Protein AF-T2SBE0-F1 (afdb_monomer)

Secondary structure (DSSP, 8-state):
---TTTTT--HHHHHHHHHS---SHHHHHHHHHHHHHHHHHHHHHHHH-TTSTTHHHHHHHHHHHHHHTGGGGTTTBSSHHHHHHHHHHHHHTTTPBSSTTS--SS--BHHHHHHHHHHHHHHHHHHTT--HHHHHHHHHHHHHTTHHHHHTT---HHHHTSSTTHHHHHHHHHHHHHHHHTGGGB-HHHHHHHHHHHTTTTS-EEE-TTS-EEE-SSHHHHHHHH-SGGG--B-HHHHHHHHHHHHHHHHHHHHHTT---HHHHHHHHHHHHHHTT-EETTEETHHHHHT--

Structure (mmCIF, N/CA/C/O backbone):
data_AF-T2SBE0-F1
#
_entry.id   AF-T2SBE0-F1
#
loop_
_atom_site.group_PDB
_atom_site.id
_atom_site.type_symbol
_atom_site.label_atom_id
_atom_site.label_alt_id
_atom_site.label_comp_id
_atom_site.label_asym_id
_atom_site.label_entity_id
_atom_site.label_seq_id
_atom_site.pdbx_PDB_ins_code
_atom_site.Cartn_x
_atom_site.Cartn_y
_atom_site.Cartn_z
_atom_site.occupancy
_atom_site.B_iso_or_equiv
_atom_site.auth_seq_id
_atom_site.auth_comp_id
_atom_site.auth_asym_id
_atom_site.auth_atom_id
_atom_site.pdbx_PDB_model_num
ATOM 1 N N . MET A 1 1 ? -27.959 -16.947 -8.536 1.00 43.69 1 MET A N 1
ATOM 2 C CA . MET A 1 1 ? -27.177 -15.949 -7.788 1.00 43.69 1 MET A CA 1
ATOM 3 C C . MET A 1 1 ? -27.987 -14.677 -7.818 1.00 43.69 1 MET A C 1
ATOM 5 O O . MET A 1 1 ? -28.183 -14.146 -8.901 1.00 43.69 1 MET A O 1
ATOM 9 N N . GLN A 1 2 ? -28.555 -14.257 -6.685 1.00 46.16 2 GLN A N 1
ATOM 10 C CA . GLN A 1 2 ? -28.864 -12.833 -6.544 1.00 46.16 2 GLN A CA 1
ATOM 11 C C . GLN A 1 2 ? -27.547 -12.079 -6.738 1.00 46.16 2 GLN A C 1
ATOM 13 O O . GLN A 1 2 ? -26.490 -12.625 -6.424 1.00 46.16 2 GLN A O 1
ATOM 18 N N . ASP A 1 3 ? -27.615 -10.898 -7.335 1.00 58.53 3 ASP A N 1
ATOM 19 C CA . ASP A 1 3 ? -26.453 -10.086 -7.676 1.00 58.53 3 ASP A CA 1
ATOM 20 C C . ASP A 1 3 ? -25.810 -9.533 -6.391 1.00 58.53 3 ASP A C 1
ATOM 22 O O . ASP A 1 3 ? -25.991 -8.376 -6.025 1.00 58.53 3 ASP A O 1
ATOM 26 N N . GLU A 1 4 ? -25.119 -10.403 -5.644 1.00 58.62 4 GLU A N 1
ATOM 27 C CA . GLU A 1 4 ? -24.425 -10.083 -4.387 1.00 58.62 4 GLU A CA 1
ATOM 28 C C . GLU A 1 4 ? -23.369 -8.983 -4.595 1.00 58.62 4 GLU A C 1
ATOM 30 O O . GLU A 1 4 ? -22.975 -8.320 -3.639 1.00 58.62 4 GLU A O 1
ATOM 35 N N . ILE A 1 5 ? -22.945 -8.760 -5.847 1.00 62.41 5 ILE A N 1
ATOM 36 C CA . ILE A 1 5 ? -21.920 -7.787 -6.232 1.00 62.41 5 ILE A CA 1
ATOM 37 C C . ILE A 1 5 ? -22.533 -6.481 -6.771 1.00 62.41 5 ILE A C 1
ATOM 39 O O . ILE A 1 5 ? -21.866 -5.448 -6.742 1.00 62.41 5 ILE A O 1
ATOM 43 N N . GLY A 1 6 ? -23.814 -6.470 -7.158 1.00 65.12 6 GLY A N 1
ATOM 44 C CA . GLY A 1 6 ? -24.496 -5.292 -7.712 1.00 65.12 6 GLY A CA 1
ATOM 45 C C . GLY A 1 6 ? -24.527 -4.064 -6.787 1.00 65.12 6 GLY A C 1
ATOM 46 O O . GLY A 1 6 ? -24.762 -2.949 -7.246 1.00 65.12 6 GLY A O 1
ATOM 47 N N . ALA A 1 7 ? -24.250 -4.239 -5.489 1.00 66.06 7 ALA A N 1
ATOM 48 C CA . ALA A 1 7 ? -24.063 -3.143 -4.534 1.00 66.06 7 ALA A CA 1
ATOM 49 C C . ALA A 1 7 ? -22.700 -2.424 -4.658 1.00 66.06 7 ALA A C 1
ATOM 51 O O . ALA A 1 7 ? -22.566 -1.297 -4.179 1.00 66.06 7 ALA A O 1
ATOM 52 N N . TYR A 1 8 ? -21.699 -3.063 -5.273 1.00 68.50 8 TYR A N 1
ATOM 53 C CA . TYR A 1 8 ? -20.341 -2.536 -5.444 1.00 68.50 8 TYR A CA 1
ATOM 54 C C . TYR A 1 8 ? -20.118 -1.972 -6.854 1.00 68.50 8 TYR A C 1
ATOM 56 O O . TYR A 1 8 ? -19.542 -0.894 -6.984 1.00 68.50 8 TYR A O 1
ATOM 64 N N . PHE A 1 9 ? -20.557 -2.691 -7.894 1.00 72.31 9 PHE A N 1
ATOM 65 C CA . PHE A 1 9 ? -20.522 -2.250 -9.295 1.00 72.31 9 PHE A CA 1
ATOM 66 C C . PHE A 1 9 ? -21.504 -3.063 -10.149 1.00 72.31 9 PHE A C 1
ATOM 68 O O . PHE A 1 9 ? -21.820 -4.207 -9.819 1.00 72.31 9 PHE A O 1
ATOM 75 N N . SER A 1 10 ? -21.964 -2.497 -11.266 1.00 81.75 10 SER A N 1
ATOM 76 C CA . SER A 1 10 ? -22.799 -3.230 -12.223 1.00 81.75 10 SER A CA 1
ATOM 77 C C . SER A 1 10 ? -21.943 -4.079 -13.164 1.00 81.75 10 SER A C 1
ATOM 79 O O . SER A 1 10 ? -20.949 -3.605 -13.716 1.00 81.75 10 SER A O 1
ATOM 81 N N . LEU A 1 11 ? -22.355 -5.324 -13.427 1.00 82.12 11 LEU A N 1
ATOM 82 C CA . LEU A 1 11 ? -21.719 -6.154 -14.461 1.00 82.12 11 LEU A CA 1
ATOM 83 C C . LEU A 1 11 ? -21.758 -5.482 -15.841 1.00 82.12 11 LEU A C 1
ATOM 85 O O . LEU A 1 11 ? -20.820 -5.644 -16.615 1.00 82.12 11 LEU A O 1
ATOM 89 N N . GLN A 1 12 ? -22.797 -4.689 -16.117 1.00 84.44 12 GLN A N 1
ATOM 90 C CA . GLN A 1 12 ? -22.904 -3.914 -17.350 1.00 84.44 12 GLN A CA 1
ATOM 91 C C . GLN A 1 12 ? -21.863 -2.788 -17.405 1.00 84.44 12 GLN A C 1
ATOM 93 O O . GLN A 1 12 ? -21.259 -2.579 -18.450 1.00 84.44 12 GLN A O 1
ATOM 98 N N . GLU A 1 13 ? -21.607 -2.097 -16.289 1.00 83.12 13 GLU A N 1
ATOM 99 C CA . GLU A 1 13 ? -20.552 -1.074 -16.217 1.00 83.12 13 GLU A CA 1
ATOM 100 C C . GLU A 1 13 ? -19.166 -1.699 -16.415 1.00 83.12 13 GLU A C 1
ATOM 102 O O . GLU A 1 13 ? -18.317 -1.126 -17.096 1.00 83.12 13 GLU A O 1
ATOM 107 N N . LEU A 1 14 ? -18.934 -2.892 -15.854 1.00 84.50 14 LEU A N 1
ATOM 108 C CA . LEU A 1 14 ? -17.688 -3.626 -16.060 1.00 84.50 14 LEU A CA 1
ATOM 109 C C . LEU A 1 14 ? -17.532 -4.070 -17.521 1.00 84.50 14 LEU A C 1
ATOM 111 O O . LEU A 1 14 ? -16.458 -3.904 -18.095 1.00 84.50 14 LEU A O 1
ATOM 115 N N . GLU A 1 15 ? -18.583 -4.621 -18.129 1.00 86.38 15 GLU A N 1
ATOM 116 C CA . GLU A 1 15 ? -18.586 -4.999 -19.546 1.00 86.38 15 GLU A CA 1
ATOM 117 C C . GLU A 1 15 ? -18.328 -3.785 -20.442 1.00 86.38 15 GLU A C 1
ATOM 119 O O . GLU A 1 15 ? -17.494 -3.857 -21.348 1.00 86.38 15 GLU A O 1
ATOM 124 N N . GLU A 1 16 ? -18.990 -2.661 -20.167 1.00 87.69 16 GLU A N 1
ATOM 125 C CA . GLU A 1 16 ? -18.798 -1.413 -20.897 1.00 87.69 16 GLU A CA 1
ATOM 126 C C . GLU A 1 16 ? -17.361 -0.910 -20.754 1.00 87.69 16 GLU A C 1
ATOM 128 O O . GLU A 1 16 ? -16.730 -0.617 -21.766 1.00 87.69 16 GLU A O 1
ATOM 133 N N . TYR A 1 17 ? -16.802 -0.910 -19.542 1.00 85.25 17 TYR A N 1
ATOM 134 C CA . TYR A 1 17 ? -15.413 -0.520 -19.293 1.00 85.25 17 TYR A CA 1
ATOM 135 C C . TYR A 1 17 ? -14.400 -1.413 -20.028 1.00 85.25 17 TYR A C 1
ATOM 137 O O . TYR A 1 17 ? -13.423 -0.917 -20.593 1.00 85.25 17 TYR A O 1
ATOM 145 N N . LEU A 1 18 ? -14.620 -2.733 -20.031 1.00 86.00 18 LEU A N 1
ATOM 146 C CA . LEU A 1 18 ? -13.733 -3.696 -20.692 1.00 86.00 18 LEU A CA 1
ATOM 147 C C . LEU A 1 18 ? -13.855 -3.658 -22.221 1.00 86.00 18 LEU A C 1
ATOM 149 O O . LEU A 1 18 ? -12.870 -3.905 -22.917 1.00 86.00 18 LEU A O 1
ATOM 153 N N . SER A 1 19 ? -15.043 -3.344 -22.740 1.00 91.31 19 SER A N 1
ATOM 154 C CA . SER A 1 19 ? -15.319 -3.287 -24.182 1.00 91.31 19 SER A CA 1
ATOM 155 C C . SER A 1 19 ? -14.966 -1.930 -24.792 1.00 91.31 19 SER A C 1
ATOM 157 O O . SER A 1 19 ? -14.505 -1.857 -25.931 1.00 91.31 19 SER A O 1
ATOM 159 N N . HIS A 1 20 ? -15.154 -0.851 -24.033 1.00 88.12 20 HIS A N 1
ATOM 160 C CA . HIS A 1 20 ? -14.959 0.528 -24.460 1.00 88.12 20 HIS A CA 1
ATOM 161 C C . HIS A 1 20 ? -14.099 1.256 -23.438 1.00 88.12 20 HIS A C 1
ATOM 163 O O . HIS A 1 20 ? -14.582 1.813 -22.454 1.00 88.12 20 HIS A O 1
ATOM 169 N N . LYS A 1 21 ? -12.793 1.287 -23.698 1.00 81.62 21 LYS A N 1
ATOM 170 C CA . LYS A 1 21 ? -11.857 1.977 -22.818 1.00 81.62 21 LYS A CA 1
ATOM 171 C C . LYS A 1 21 ? -12.162 3.487 -22.811 1.00 81.62 21 LYS A C 1
ATOM 173 O O . LYS A 1 21 ? -12.017 4.125 -23.860 1.00 81.62 21 LYS A O 1
ATOM 178 N N . PRO A 1 22 ? -12.563 4.082 -21.673 1.00 85.69 22 PRO A N 1
ATOM 179 C CA . PRO A 1 22 ? -12.944 5.488 -21.635 1.00 85.69 22 PRO A CA 1
ATOM 180 C C . PRO A 1 22 ? -11.718 6.377 -21.859 1.00 85.69 22 PRO A C 1
ATOM 182 O O . PRO A 1 22 ? -10.658 6.136 -21.285 1.00 85.69 22 PRO A O 1
ATOM 185 N N . GLN A 1 23 ? -11.852 7.434 -22.662 1.00 86.81 23 GLN A N 1
ATOM 186 C CA . GLN A 1 23 ? -10.772 8.399 -22.913 1.00 86.81 23 GLN A CA 1
ATOM 187 C C . GLN A 1 23 ? -10.745 9.491 -21.836 1.00 86.81 23 GLN A C 1
ATOM 189 O O . GLN A 1 23 ? -11.016 10.659 -22.100 1.00 86.81 23 GLN A O 1
ATOM 194 N N . ILE A 1 24 ? -10.444 9.086 -20.605 1.00 90.75 24 ILE A N 1
ATOM 195 C CA . ILE A 1 24 ? -10.352 9.960 -19.428 1.00 90.75 24 ILE A CA 1
ATOM 196 C C . ILE A 1 24 ? -8.939 9.936 -18.840 1.00 90.75 24 ILE A C 1
ATOM 198 O O . ILE A 1 24 ? -8.129 9.068 -19.175 1.00 90.75 24 ILE A O 1
ATOM 202 N N . LEU A 1 25 ? -8.641 10.894 -17.963 1.00 91.25 25 LEU A N 1
ATOM 203 C CA . LEU A 1 25 ? -7.324 11.042 -17.345 1.00 91.25 25 LEU A CA 1
ATOM 204 C C . LEU A 1 25 ? -6.904 9.777 -16.584 1.00 91.25 25 LEU A C 1
ATOM 206 O O . LEU A 1 25 ? -5.771 9.326 -16.705 1.00 91.25 25 LEU A O 1
ATOM 210 N N . GLU A 1 26 ? -7.829 9.159 -15.854 1.00 90.81 26 GLU A N 1
ATOM 211 C CA . GLU A 1 26 ? -7.601 7.939 -15.080 1.00 90.81 26 GLU A CA 1
ATOM 212 C C . GLU A 1 26 ? -7.123 6.788 -15.971 1.00 90.81 26 GLU A C 1
ATOM 214 O O . GLU A 1 26 ? -6.201 6.057 -15.612 1.00 90.81 26 GLU A O 1
ATOM 219 N N . THR A 1 27 ? -7.693 6.662 -17.170 1.00 89.62 27 THR A N 1
ATOM 220 C CA . THR A 1 27 ? -7.267 5.674 -1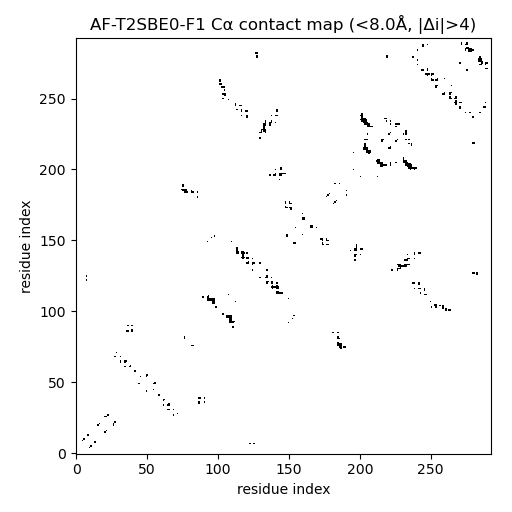8.164 1.00 89.62 27 THR A CA 1
ATOM 221 C C . THR A 1 27 ? -5.835 5.927 -18.623 1.00 89.62 27 THR A C 1
ATOM 223 O O . THR A 1 27 ? -5.051 4.983 -18.707 1.00 89.62 27 THR A O 1
ATOM 226 N N . GLN A 1 28 ? -5.480 7.188 -18.883 1.00 91.31 28 GLN A N 1
ATOM 227 C CA . GLN A 1 28 ? -4.124 7.566 -19.294 1.00 91.31 28 GLN A CA 1
ATOM 228 C C . GLN A 1 28 ? -3.110 7.307 -18.173 1.00 91.31 28 GLN A C 1
ATOM 230 O O . GLN A 1 28 ? -2.028 6.781 -18.427 1.00 91.31 28 GLN A O 1
ATOM 235 N N . ILE A 1 29 ? -3.477 7.595 -16.919 1.00 91.88 29 ILE A N 1
ATOM 236 C CA . ILE A 1 29 ? -2.653 7.293 -15.740 1.00 91.88 29 ILE A CA 1
ATOM 237 C C . ILE A 1 29 ? -2.409 5.782 -15.630 1.00 91.88 29 ILE A C 1
ATOM 239 O O . ILE A 1 29 ? -1.265 5.362 -15.447 1.00 91.88 29 ILE A O 1
ATOM 243 N N . LEU A 1 30 ? -3.449 4.956 -15.784 1.00 91.44 30 LEU A N 1
ATOM 244 C CA . LEU A 1 30 ? -3.328 3.495 -15.720 1.00 91.44 30 LEU A CA 1
ATOM 245 C C . LEU A 1 30 ? -2.477 2.924 -16.861 1.00 91.44 30 LEU A C 1
ATOM 247 O O . LEU A 1 30 ? -1.633 2.057 -16.628 1.00 91.44 30 LEU A O 1
ATOM 251 N N . GLU A 1 31 ? -2.661 3.416 -18.088 1.00 90.81 31 GLU A N 1
ATOM 252 C CA . GLU A 1 31 ? -1.815 3.050 -19.230 1.00 90.81 31 GLU A CA 1
ATOM 253 C C . GLU A 1 31 ? -0.356 3.428 -18.990 1.00 90.81 31 GLU A C 1
ATOM 255 O O . GLU A 1 31 ? 0.546 2.617 -19.206 1.00 90.81 31 GLU A O 1
ATOM 260 N N . SER A 1 32 ? -0.119 4.639 -18.494 1.00 91.69 32 SER A N 1
ATOM 261 C CA . SER A 1 32 ? 1.217 5.117 -18.172 1.00 91.69 32 SER A CA 1
ATOM 262 C C . SER A 1 32 ? 1.880 4.248 -17.103 1.00 91.69 32 SER A C 1
A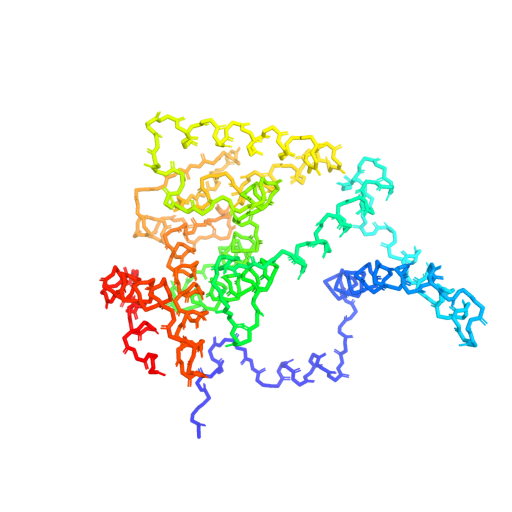TOM 264 O O . SER A 1 32 ? 2.988 3.752 -17.316 1.00 91.69 32 SER A O 1
ATOM 266 N N . ALA A 1 33 ? 1.181 3.960 -16.000 1.00 91.19 33 ALA A N 1
ATOM 267 C CA . ALA A 1 33 ? 1.671 3.075 -14.944 1.00 91.19 33 ALA A CA 1
ATOM 268 C C . ALA A 1 33 ? 2.042 1.682 -15.485 1.00 91.19 33 ALA A C 1
ATOM 270 O O . ALA A 1 33 ? 3.101 1.146 -15.144 1.00 91.19 33 ALA A O 1
ATOM 271 N N . HIS A 1 34 ? 1.221 1.123 -16.383 1.00 92.12 34 HIS A N 1
ATOM 272 C CA . HIS A 1 34 ? 1.514 -0.141 -17.058 1.00 92.12 34 HIS A CA 1
ATOM 273 C C . HIS A 1 34 ? 2.809 -0.077 -17.881 1.00 92.12 34 HIS A C 1
ATOM 275 O O . HIS A 1 34 ? 3.645 -0.980 -17.777 1.00 92.12 34 HIS A O 1
ATOM 281 N N . PHE A 1 35 ? 3.015 0.981 -18.671 1.00 93.81 35 PHE A N 1
ATOM 282 C CA . PHE A 1 35 ? 4.234 1.130 -19.469 1.00 93.81 35 PHE A CA 1
ATOM 283 C C . PHE A 1 35 ? 5.478 1.387 -18.616 1.00 93.81 35 PHE A C 1
ATOM 285 O O . PHE A 1 35 ? 6.534 0.860 -18.956 1.00 93.81 35 PHE A O 1
ATOM 292 N N . TYR A 1 36 ? 5.383 2.116 -17.499 1.00 91.56 36 TYR A N 1
ATOM 293 C CA . TYR A 1 36 ? 6.516 2.297 -16.580 1.00 91.56 36 TYR A CA 1
ATOM 294 C C . TYR A 1 36 ? 6.945 0.978 -15.935 1.00 91.56 36 TYR A C 1
ATOM 296 O O . TYR A 1 36 ? 8.137 0.665 -15.914 1.00 91.56 36 TYR A O 1
ATOM 304 N N . ALA A 1 37 ? 5.985 0.172 -15.471 1.00 91.44 37 ALA A N 1
ATOM 305 C CA . ALA A 1 37 ? 6.271 -1.162 -14.950 1.00 91.44 37 ALA A CA 1
ATOM 306 C C . ALA A 1 37 ? 6.875 -2.071 -16.036 1.00 91.44 37 ALA A C 1
ATOM 308 O O . ALA A 1 37 ? 7.912 -2.697 -15.817 1.00 91.44 37 ALA A O 1
ATOM 309 N N . SER A 1 38 ? 6.278 -2.075 -17.234 1.00 92.94 38 SER A N 1
ATOM 310 C CA . SER A 1 38 ? 6.750 -2.874 -18.373 1.00 92.94 38 SER A CA 1
ATOM 311 C C . SER A 1 38 ? 8.154 -2.470 -18.816 1.00 92.94 38 SER A C 1
ATOM 313 O O . SER A 1 38 ? 8.978 -3.331 -19.106 1.00 92.94 38 SER A O 1
ATOM 315 N N . LYS A 1 39 ? 8.453 -1.167 -18.843 1.00 93.44 39 LYS A N 1
ATOM 316 C CA . LYS A 1 39 ? 9.778 -0.634 -19.170 1.00 93.44 39 LYS A CA 1
ATOM 317 C C . LYS A 1 39 ? 10.827 -1.107 -18.178 1.00 93.44 39 LYS A C 1
ATOM 319 O O . LYS A 1 39 ? 11.885 -1.557 -18.601 1.00 93.44 39 LYS A O 1
ATOM 324 N N . TRP A 1 40 ? 10.527 -1.029 -16.884 1.00 92.25 40 TRP A N 1
ATOM 325 C CA . TRP A 1 40 ? 11.451 -1.461 -15.842 1.00 92.25 40 TRP A CA 1
ATOM 326 C C . TRP A 1 40 ? 11.804 -2.951 -15.972 1.00 92.25 40 TRP A C 1
ATOM 328 O O . TRP A 1 40 ? 12.980 -3.307 -15.939 1.00 92.25 40 TRP A O 1
ATOM 338 N N . GLU A 1 41 ? 10.814 -3.819 -16.202 1.00 91.44 41 GLU A N 1
ATOM 339 C CA . GLU A 1 41 ? 11.064 -5.248 -16.449 1.00 91.44 41 GLU A CA 1
ATOM 340 C C . GLU A 1 41 ? 11.811 -5.486 -17.766 1.00 91.44 41 GLU A C 1
ATOM 342 O O . GLU A 1 41 ? 12.753 -6.280 -17.829 1.00 91.44 41 GLU A O 1
ATOM 347 N N . PHE A 1 42 ? 11.404 -4.782 -18.822 1.00 93.50 42 PHE A N 1
ATOM 348 C CA . PHE A 1 42 ? 12.015 -4.888 -20.138 1.00 93.50 42 PHE A CA 1
ATOM 349 C C . PHE A 1 42 ? 13.486 -4.479 -20.115 1.00 93.50 42 PHE A C 1
ATOM 351 O O . PHE A 1 42 ? 14.296 -5.150 -20.743 1.00 93.50 42 PHE A O 1
ATOM 358 N N . ASP A 1 43 ? 13.859 -3.433 -19.378 1.00 92.25 43 ASP A N 1
ATOM 359 C CA . ASP A 1 43 ? 15.245 -2.969 -19.297 1.00 92.25 43 ASP A CA 1
ATOM 360 C C . ASP A 1 43 ? 16.168 -4.017 -18.649 1.00 92.25 43 ASP A C 1
ATOM 362 O O . ASP A 1 43 ? 17.320 -4.155 -19.068 1.00 92.25 43 ASP A O 1
ATOM 366 N N . ILE A 1 44 ? 15.654 -4.827 -17.712 1.00 90.00 44 ILE A N 1
ATOM 367 C CA . ILE A 1 44 ? 16.382 -5.987 -17.171 1.00 90.00 44 ILE A CA 1
ATOM 368 C C . ILE A 1 44 ? 16.659 -6.991 -18.297 1.00 90.00 44 ILE A C 1
ATOM 370 O O . ILE A 1 44 ? 17.804 -7.388 -18.500 1.00 90.00 44 ILE A O 1
ATOM 374 N N . ILE A 1 45 ? 15.635 -7.377 -19.066 1.00 89.88 45 ILE A N 1
ATOM 375 C CA . ILE A 1 45 ? 15.757 -8.351 -20.167 1.00 89.88 45 ILE A CA 1
ATOM 376 C C . ILE A 1 45 ? 16.663 -7.816 -21.286 1.00 89.88 45 ILE A C 1
ATOM 378 O O . ILE A 1 45 ? 17.532 -8.532 -21.787 1.00 89.88 45 ILE A O 1
ATOM 382 N N . TYR A 1 46 ? 16.482 -6.548 -21.658 1.00 92.94 46 TYR A N 1
ATOM 383 C CA . TYR A 1 46 ? 17.233 -5.859 -22.704 1.00 92.94 46 TYR A CA 1
ATOM 384 C C . TYR A 1 46 ? 18.732 -5.852 -22.405 1.00 92.94 46 TYR A C 1
ATOM 386 O O . TYR A 1 46 ? 19.537 -6.055 -23.312 1.00 92.94 46 TYR A O 1
ATOM 394 N N . HIS A 1 47 ? 19.111 -5.670 -21.136 1.00 92.31 47 HIS A N 1
ATOM 395 C CA . HIS A 1 47 ? 20.506 -5.732 -20.709 1.00 92.31 47 HIS A CA 1
ATOM 396 C C . HIS A 1 47 ? 21.139 -7.111 -20.956 1.00 92.31 47 HIS A C 1
ATOM 398 O O . HIS A 1 47 ? 22.303 -7.186 -21.346 1.00 92.31 47 HIS A O 1
ATOM 404 N N . PHE A 1 48 ? 20.383 -8.200 -20.777 1.00 91.44 48 PHE A N 1
ATOM 405 C CA . PHE A 1 48 ? 20.889 -9.561 -20.982 1.00 91.44 48 PHE A CA 1
ATOM 406 C C . PHE A 1 48 ? 20.972 -9.974 -22.455 1.00 91.44 48 PHE A C 1
ATOM 408 O O . PHE A 1 48 ? 21.871 -10.734 -22.813 1.00 91.44 48 PHE A O 1
ATOM 415 N N . ASN A 1 49 ? 20.052 -9.519 -23.314 1.00 90.44 49 ASN A N 1
ATOM 416 C CA . ASN A 1 49 ? 20.045 -9.919 -24.725 1.00 90.44 49 ASN A CA 1
ATOM 417 C C . ASN A 1 49 ? 19.564 -8.808 -25.685 1.00 90.44 49 ASN A C 1
ATOM 419 O O . ASN A 1 49 ? 18.478 -8.906 -26.265 1.00 90.44 49 ASN A O 1
ATOM 423 N N . PRO A 1 50 ? 20.379 -7.763 -25.916 1.00 89.19 50 PRO A N 1
ATOM 424 C CA . PRO A 1 50 ? 19.978 -6.602 -26.719 1.00 89.19 50 PRO A CA 1
ATOM 425 C C . PRO A 1 50 ? 19.863 -6.890 -28.226 1.00 89.19 50 PRO A C 1
ATOM 427 O O . PRO A 1 50 ? 19.271 -6.101 -28.963 1.00 89.19 50 PRO A O 1
ATOM 430 N N . ASN A 1 51 ? 20.435 -8.003 -28.701 1.00 91.38 51 ASN A N 1
ATOM 431 C CA . ASN A 1 51 ? 20.460 -8.379 -30.119 1.00 91.38 51 ASN A CA 1
ATOM 432 C C . ASN A 1 51 ? 19.380 -9.404 -30.496 1.00 91.38 51 ASN A C 1
ATOM 434 O O . ASN A 1 51 ? 19.332 -9.844 -31.645 1.00 91.38 51 ASN A O 1
ATOM 438 N N . MET A 1 52 ? 18.525 -9.803 -29.551 1.00 91.25 52 MET A N 1
ATOM 439 C CA . MET A 1 52 ? 17.414 -10.703 -29.835 1.00 91.25 52 MET A CA 1
ATOM 440 C C . MET A 1 52 ? 16.446 -10.064 -30.838 1.00 91.25 52 MET A C 1
ATOM 442 O O . MET A 1 52 ? 16.151 -8.868 -30.787 1.00 91.25 52 MET A O 1
ATOM 446 N N . TYR A 1 53 ? 15.954 -10.884 -31.765 1.00 89.88 53 TYR A N 1
ATOM 447 C CA . TYR A 1 53 ? 15.006 -10.454 -32.786 1.00 89.88 53 TYR A CA 1
ATOM 448 C C . TYR A 1 53 ? 13.782 -9.772 -32.155 1.00 89.88 53 TYR A C 1
ATOM 450 O O . TYR A 1 53 ? 13.225 -10.266 -31.176 1.00 89.88 53 TYR A O 1
ATOM 458 N N . GLY A 1 54 ? 13.380 -8.626 -32.702 1.00 88.75 54 GLY A N 1
ATOM 459 C CA . GLY A 1 54 ? 12.210 -7.872 -32.252 1.00 88.75 54 GLY A CA 1
ATOM 460 C C . GLY A 1 54 ? 12.403 -6.988 -31.015 1.00 88.75 54 GLY A C 1
ATOM 461 O O . GLY A 1 54 ? 11.566 -6.131 -30.730 1.00 88.75 54 GLY A O 1
ATOM 462 N N . VAL A 1 55 ? 13.511 -7.129 -30.280 1.00 92.75 55 VAL A N 1
ATOM 463 C CA . VAL A 1 55 ? 13.719 -6.403 -29.015 1.00 92.75 55 VAL A CA 1
ATOM 464 C C . VAL A 1 55 ? 13.849 -4.891 -29.224 1.00 92.75 55 VAL A C 1
ATOM 466 O O . VAL A 1 55 ? 13.332 -4.114 -28.421 1.00 92.75 55 VAL A O 1
ATOM 469 N N . LYS A 1 56 ? 14.468 -4.444 -30.323 1.00 91.56 56 LYS A N 1
ATOM 470 C CA . LYS A 1 56 ? 14.569 -3.009 -30.643 1.00 91.56 56 LYS A CA 1
ATOM 471 C C . LYS A 1 56 ? 13.203 -2.383 -30.929 1.00 91.56 56 LYS A C 1
ATOM 473 O O . LYS A 1 56 ? 12.907 -1.324 -30.386 1.00 91.56 56 LYS A O 1
ATOM 478 N N . GLU A 1 57 ? 12.343 -3.064 -31.685 1.00 93.88 57 GLU A N 1
ATOM 479 C CA . GLU A 1 57 ? 10.990 -2.568 -31.969 1.00 93.88 57 GLU A CA 1
ATOM 480 C C . GLU A 1 57 ? 10.121 -2.516 -30.704 1.00 93.88 57 GLU A C 1
ATOM 482 O O . GLU A 1 57 ? 9.333 -1.587 -30.528 1.00 93.88 57 GLU A O 1
ATOM 487 N N . ILE A 1 58 ? 10.265 -3.490 -29.795 1.00 93.12 58 ILE A N 1
ATOM 488 C CA . ILE A 1 58 ? 9.586 -3.463 -28.488 1.00 93.12 58 ILE A CA 1
ATOM 489 C C . ILE A 1 58 ? 10.057 -2.255 -27.675 1.00 93.12 58 ILE A C 1
ATOM 491 O O . ILE A 1 58 ? 9.225 -1.509 -27.156 1.00 93.12 58 ILE A O 1
ATOM 495 N N . LYS A 1 59 ? 11.375 -2.023 -27.613 1.00 94.19 59 LYS A N 1
ATOM 496 C CA . LYS A 1 59 ? 11.954 -0.865 -26.924 1.00 94.19 59 LYS A CA 1
ATOM 497 C C . LYS A 1 59 ? 11.384 0.446 -27.466 1.00 94.19 59 LYS A C 1
ATOM 499 O O . LYS A 1 59 ? 10.928 1.272 -26.685 1.00 94.19 59 LYS A O 1
ATOM 504 N N . GLU A 1 60 ? 11.376 0.622 -28.785 1.00 94.06 60 GLU A N 1
ATOM 505 C CA . GLU A 1 60 ? 10.849 1.827 -29.436 1.00 94.06 60 GLU A CA 1
ATOM 506 C C . GLU A 1 60 ? 9.363 2.047 -29.136 1.00 94.06 60 GLU A C 1
ATOM 508 O O . GLU A 1 60 ? 8.951 3.175 -28.865 1.00 94.06 60 GLU A O 1
ATOM 513 N N . LYS A 1 61 ? 8.553 0.979 -29.128 1.00 94.69 61 LYS A N 1
ATOM 514 C CA . LYS A 1 61 ? 7.132 1.063 -28.759 1.00 94.69 61 LYS A CA 1
ATOM 515 C C . LYS A 1 61 ? 6.945 1.526 -27.318 1.00 94.69 61 LYS A C 1
ATOM 517 O O . LYS A 1 61 ? 6.140 2.424 -27.088 1.00 94.69 61 LYS A O 1
ATOM 522 N N . ILE A 1 62 ? 7.672 0.935 -26.369 1.00 94.56 62 ILE A N 1
ATOM 523 C CA . ILE A 1 62 ? 7.576 1.304 -24.950 1.00 94.56 62 ILE A CA 1
ATOM 524 C C . ILE A 1 62 ? 8.045 2.748 -24.748 1.00 94.56 62 ILE A C 1
ATOM 526 O O . ILE A 1 62 ? 7.322 3.545 -24.155 1.00 94.56 62 ILE A O 1
ATOM 530 N N . ASP A 1 63 ? 9.213 3.108 -25.286 1.00 92.81 63 ASP A N 1
ATOM 531 C CA . ASP A 1 63 ? 9.783 4.449 -25.136 1.00 92.81 63 ASP A CA 1
ATOM 532 C C . ASP A 1 63 ? 8.853 5.520 -25.741 1.00 92.81 63 ASP A C 1
ATOM 534 O O . ASP A 1 63 ? 8.651 6.573 -25.135 1.00 92.81 63 ASP A O 1
ATOM 538 N N . LYS A 1 64 ? 8.212 5.237 -26.887 1.00 94.25 64 LYS A N 1
ATOM 539 C CA . LYS A 1 64 ? 7.214 6.129 -27.498 1.00 94.25 64 LYS A CA 1
ATOM 540 C C . LYS A 1 64 ? 5.989 6.335 -26.602 1.00 94.25 64 LYS A C 1
ATOM 542 O O . LYS A 1 64 ? 5.515 7.460 -26.479 1.00 94.25 64 LYS A O 1
ATOM 547 N N . GLN A 1 65 ? 5.466 5.271 -25.993 1.00 92.44 65 GLN A N 1
ATOM 548 C CA . GLN A 1 65 ? 4.295 5.369 -25.113 1.00 92.44 65 GLN A CA 1
ATOM 549 C C . GLN A 1 65 ? 4.609 6.136 -23.829 1.00 92.44 65 GLN A C 1
ATOM 551 O O . GLN A 1 65 ? 3.824 6.982 -23.412 1.00 92.44 65 GLN A O 1
ATOM 556 N N . LEU A 1 66 ? 5.788 5.908 -23.245 1.00 89.81 66 LEU A N 1
ATOM 557 C CA . LEU A 1 66 ? 6.254 6.691 -22.103 1.00 89.81 66 LEU A CA 1
ATOM 558 C C . LEU A 1 66 ? 6.393 8.170 -22.453 1.00 89.81 66 LEU A C 1
ATOM 560 O O . LEU A 1 66 ? 5.964 9.005 -21.665 1.00 89.81 66 LEU A O 1
ATOM 564 N N . HIS A 1 67 ? 6.927 8.483 -23.638 1.00 89.19 67 HIS A N 1
ATOM 565 C CA . HIS A 1 67 ? 7.077 9.862 -24.092 1.00 89.19 67 HIS A CA 1
ATOM 566 C C . HIS A 1 67 ? 5.737 10.597 -24.209 1.00 89.19 67 HIS A C 1
ATOM 568 O O . HIS A 1 67 ? 5.601 11.719 -23.727 1.00 89.19 67 HIS A O 1
ATOM 574 N N . ASN A 1 68 ? 4.721 9.939 -24.774 1.00 90.00 68 ASN A N 1
ATOM 575 C CA . ASN A 1 68 ? 3.377 10.510 -24.902 1.00 90.00 68 ASN A CA 1
ATOM 576 C C . ASN A 1 68 ? 2.749 10.865 -23.541 1.00 90.00 68 ASN A C 1
ATOM 578 O O . ASN A 1 68 ? 1.961 11.805 -23.445 1.00 90.00 68 ASN A O 1
ATOM 582 N N . ASN A 1 69 ? 3.124 10.136 -22.491 1.00 88.50 69 ASN A N 1
ATOM 583 C CA . ASN A 1 69 ? 2.553 10.261 -21.155 1.00 88.50 69 ASN A CA 1
ATOM 584 C C . ASN A 1 69 ? 3.401 11.122 -20.201 1.00 88.50 69 ASN A C 1
ATOM 586 O O . ASN A 1 69 ? 3.078 11.200 -19.018 1.00 88.50 69 ASN A O 1
ATOM 590 N N . GLU A 1 70 ? 4.476 11.769 -20.673 1.00 85.69 70 GLU A N 1
ATOM 591 C CA . GLU A 1 70 ? 5.367 12.577 -19.818 1.00 85.69 70 GLU A CA 1
ATOM 592 C C . GLU A 1 70 ? 4.640 13.734 -19.124 1.00 85.69 70 GLU A C 1
ATOM 594 O O . GLU A 1 70 ? 4.875 13.981 -17.941 1.00 85.69 70 GLU A O 1
ATOM 599 N N . HIS A 1 71 ? 3.702 14.368 -19.830 1.00 88.38 71 HIS A N 1
ATOM 600 C CA . HIS A 1 71 ? 2.907 15.489 -19.329 1.00 88.38 71 HIS A CA 1
ATOM 601 C C . HIS A 1 71 ? 2.112 15.156 -18.051 1.00 88.38 71 HIS A C 1
ATOM 603 O O . HIS A 1 71 ? 1.829 16.046 -17.255 1.00 88.38 71 HIS A O 1
ATOM 609 N N . LEU A 1 72 ? 1.781 13.877 -17.814 1.00 88.19 72 LEU A N 1
ATOM 610 C CA . LEU A 1 72 ? 1.036 13.431 -16.627 1.00 88.19 72 LEU A CA 1
ATOM 611 C C . LEU A 1 72 ? 1.819 13.614 -15.319 1.00 88.19 72 LEU A C 1
ATOM 613 O O . LEU A 1 72 ? 1.227 13.581 -14.243 1.00 88.19 72 LEU A O 1
ATOM 617 N N . PHE A 1 73 ? 3.143 13.761 -15.399 1.00 84.88 73 PHE A N 1
ATOM 618 C CA . PHE A 1 73 ? 4.031 13.791 -14.235 1.00 84.88 73 PHE A CA 1
ATOM 619 C C . PHE A 1 73 ? 4.738 15.135 -14.044 1.00 84.88 73 PHE A C 1
ATOM 621 O O . PHE A 1 73 ? 5.553 15.275 -13.126 1.00 84.88 73 PHE A O 1
ATOM 628 N N . GLU A 1 74 ? 4.444 16.122 -14.892 1.00 84.88 74 GLU A N 1
ATOM 629 C CA . GLU A 1 74 ? 5.013 17.462 -14.784 1.00 84.88 74 GLU A CA 1
ATOM 630 C C . GLU A 1 74 ? 4.690 18.079 -13.415 1.00 84.88 74 GLU A C 1
ATOM 632 O O . GLU A 1 74 ? 3.544 18.118 -12.974 1.00 84.88 74 GLU A O 1
ATOM 637 N N . GLY A 1 75 ? 5.728 18.528 -12.703 1.00 84.12 75 GLY A N 1
ATOM 638 C CA . GLY A 1 75 ? 5.594 19.120 -11.368 1.00 84.12 75 GLY A CA 1
ATOM 639 C C . GLY A 1 75 ? 5.374 18.127 -10.217 1.00 84.12 75 GLY A C 1
ATOM 640 O O . GLY A 1 75 ? 5.302 18.558 -9.065 1.00 84.12 75 GLY A O 1
ATOM 641 N N . LEU A 1 76 ? 5.303 16.815 -10.480 1.00 86.00 76 LEU A N 1
ATOM 642 C CA . LEU A 1 76 ? 5.190 15.786 -9.431 1.00 86.00 76 LEU A CA 1
ATOM 643 C C . LEU A 1 76 ? 6.549 15.283 -8.926 1.00 86.00 76 LEU A C 1
ATOM 645 O O . LEU A 1 76 ? 6.654 14.839 -7.783 1.00 86.00 76 LEU A O 1
ATOM 649 N N . PHE A 1 77 ? 7.589 15.382 -9.753 1.00 84.81 77 PHE A N 1
ATOM 650 C CA . PHE A 1 77 ? 8.949 14.923 -9.454 1.00 84.81 77 PHE A CA 1
ATOM 651 C C . PHE A 1 77 ? 9.956 16.051 -9.683 1.00 84.81 77 PHE A C 1
ATOM 653 O O . PHE A 1 77 ? 9.686 16.966 -10.463 1.00 84.81 77 PHE A O 1
ATOM 660 N N . GLY A 1 78 ? 11.102 15.989 -8.998 1.00 72.88 78 GLY A N 1
ATOM 661 C CA . GLY A 1 78 ? 12.180 16.970 -9.161 1.00 72.88 78 GLY A CA 1
ATOM 662 C C . GLY A 1 78 ? 12.792 16.901 -10.559 1.00 72.88 78 GLY A C 1
ATOM 663 O O . GLY A 1 78 ? 12.765 17.874 -11.310 1.00 72.88 78 GLY A O 1
ATOM 664 N N . GLU A 1 79 ? 13.277 15.719 -10.933 1.00 77.44 79 GLU A N 1
ATOM 665 C CA . GLU A 1 79 ? 13.761 15.413 -12.277 1.00 77.44 79 GLU A CA 1
ATOM 666 C C . GLU A 1 79 ? 13.074 14.164 -12.847 1.00 77.44 79 GLU A C 1
ATOM 668 O O . GLU A 1 79 ? 12.612 13.282 -12.122 1.00 77.44 79 GLU A O 1
ATOM 673 N N . LYS A 1 80 ? 13.070 14.011 -14.176 1.00 73.56 80 LYS A N 1
ATOM 674 C CA . LYS A 1 80 ? 12.545 12.799 -14.837 1.00 73.56 80 LYS A CA 1
ATOM 675 C C . LYS A 1 80 ? 13.242 11.515 -14.365 1.00 73.56 80 LYS A C 1
ATOM 677 O O . LYS A 1 80 ? 12.641 10.442 -14.346 1.00 73.56 80 LYS A O 1
ATOM 682 N N . GLU A 1 81 ? 14.515 11.616 -13.992 1.00 82.88 81 GLU A N 1
ATOM 683 C CA . GLU A 1 81 ? 15.285 10.486 -13.475 1.00 82.88 81 GLU A CA 1
ATOM 684 C C . GLU A 1 81 ? 14.821 10.056 -12.074 1.00 82.88 81 GLU A C 1
ATOM 686 O O . GLU A 1 81 ? 14.946 8.886 -11.717 1.00 82.88 81 GLU A O 1
ATOM 691 N N . ASP A 1 82 ? 14.211 10.955 -11.301 1.00 86.81 82 ASP A N 1
ATOM 692 C CA . ASP A 1 82 ? 13.709 10.655 -9.959 1.00 86.81 82 ASP A CA 1
ATOM 693 C C . ASP A 1 82 ? 12.479 9.744 -9.995 1.00 86.81 82 ASP A C 1
ATOM 695 O O . ASP A 1 82 ? 12.391 8.793 -9.214 1.00 86.81 82 ASP A O 1
ATOM 699 N N . LEU A 1 83 ? 11.595 9.928 -10.982 1.00 86.00 83 LEU A N 1
ATOM 700 C CA . LEU A 1 83 ? 10.505 8.986 -11.245 1.00 86.00 83 LEU A CA 1
ATOM 701 C C . LEU A 1 83 ? 11.048 7.583 -11.549 1.00 86.00 83 LEU A C 1
ATOM 703 O O . LEU A 1 83 ? 10.560 6.600 -10.995 1.00 86.00 83 LEU A O 1
ATOM 707 N N . LYS A 1 84 ? 12.095 7.463 -12.377 1.00 85.38 84 LYS A N 1
ATOM 708 C CA . LYS A 1 84 ? 12.700 6.151 -12.671 1.00 85.38 84 LYS A CA 1
ATOM 709 C C . LYS A 1 84 ? 13.310 5.507 -11.428 1.00 85.38 84 LYS A C 1
ATOM 711 O O . LYS A 1 84 ? 13.156 4.299 -11.244 1.00 85.38 84 LYS A O 1
ATOM 716 N N . LYS A 1 85 ? 13.975 6.287 -10.567 1.00 87.62 85 LYS A N 1
ATOM 717 C CA . LYS A 1 85 ? 14.515 5.796 -9.287 1.00 87.62 85 LYS A CA 1
ATOM 718 C C . LYS A 1 85 ? 13.398 5.255 -8.393 1.00 87.62 85 LYS A C 1
ATOM 720 O O . LYS A 1 85 ? 13.536 4.148 -7.874 1.00 87.62 85 LYS A O 1
ATOM 725 N N . LEU A 1 86 ? 12.282 5.977 -8.273 1.00 88.75 86 LEU A N 1
ATOM 726 C CA . LEU A 1 86 ? 11.118 5.543 -7.492 1.00 88.75 86 LEU A CA 1
ATOM 727 C C . LEU A 1 86 ? 10.450 4.296 -8.070 1.00 88.75 86 LEU A C 1
ATOM 729 O O . LEU A 1 86 ? 10.202 3.343 -7.335 1.00 88.75 86 LEU A O 1
ATOM 733 N N . VAL A 1 87 ? 10.214 4.260 -9.385 1.00 89.25 87 VAL A N 1
ATOM 734 C CA . VAL A 1 87 ? 9.672 3.073 -10.066 1.00 89.25 87 VAL A CA 1
ATOM 735 C C . VAL A 1 87 ? 10.590 1.872 -9.847 1.00 89.25 87 VAL A C 1
ATOM 737 O O . VAL A 1 87 ? 10.110 0.786 -9.532 1.00 89.25 87 VAL A O 1
ATOM 740 N N . SER A 1 88 ? 11.909 2.064 -9.935 1.00 88.81 88 SER A N 1
ATOM 741 C CA . SER A 1 88 ? 12.879 0.997 -9.685 1.00 88.81 88 SER A CA 1
ATOM 742 C C . SER A 1 88 ? 12.845 0.500 -8.240 1.00 88.81 88 SER A C 1
ATOM 744 O O . SER A 1 88 ? 12.849 -0.708 -8.002 1.00 88.81 88 SER A O 1
ATOM 746 N N . MET A 1 89 ? 12.750 1.413 -7.273 1.00 88.56 89 MET A N 1
ATOM 747 C CA . MET A 1 89 ? 12.605 1.080 -5.858 1.00 88.56 89 MET A CA 1
ATOM 748 C C . MET A 1 89 ? 11.324 0.273 -5.598 1.00 88.56 89 MET A C 1
ATOM 750 O O . MET A 1 89 ? 11.391 -0.785 -4.974 1.00 88.56 89 MET A O 1
ATOM 754 N N . PHE A 1 90 ? 10.173 0.710 -6.121 1.00 88.62 90 PHE A N 1
ATOM 755 C CA . PHE A 1 90 ? 8.915 -0.031 -5.989 1.00 88.62 90 PHE A CA 1
ATOM 756 C C . PHE A 1 90 ? 8.952 -1.385 -6.713 1.00 88.62 90 PHE A C 1
ATOM 758 O O . PHE A 1 90 ? 8.469 -2.384 -6.179 1.00 88.62 90 PHE A O 1
ATOM 765 N N . GLY A 1 91 ? 9.577 -1.457 -7.891 1.00 87.81 91 GLY A N 1
ATOM 766 C CA . GLY A 1 91 ? 9.759 -2.703 -8.636 1.00 87.81 91 GLY A CA 1
ATOM 767 C C . GLY A 1 91 ? 10.542 -3.753 -7.841 1.00 87.81 91 GLY A C 1
ATOM 768 O O . GLY A 1 91 ? 10.173 -4.930 -7.824 1.00 87.81 91 GLY A O 1
ATOM 769 N N . GLN A 1 92 ? 11.567 -3.335 -7.092 1.00 85.62 92 GLN A N 1
ATOM 770 C CA . GLN A 1 92 ? 12.357 -4.235 -6.241 1.00 85.62 92 GLN A CA 1
ATOM 771 C C . GLN A 1 92 ? 11.531 -4.901 -5.126 1.00 85.62 92 GLN A C 1
ATOM 773 O O . GLN A 1 92 ? 11.850 -6.022 -4.719 1.00 85.62 92 GLN A O 1
ATOM 778 N N . LEU A 1 93 ? 10.418 -4.296 -4.695 1.00 85.88 93 LEU A N 1
ATOM 779 C CA . LEU A 1 93 ? 9.529 -4.866 -3.670 1.00 85.88 93 LEU A CA 1
ATOM 780 C C . LEU A 1 93 ? 8.855 -6.169 -4.122 1.00 85.88 93 LEU A C 1
ATOM 782 O O . LEU A 1 93 ? 8.399 -6.963 -3.298 1.00 85.88 93 LEU A O 1
ATOM 786 N N . ARG A 1 94 ? 8.828 -6.441 -5.432 1.00 87.25 94 ARG A N 1
ATOM 787 C CA . ARG A 1 94 ? 8.390 -7.725 -5.998 1.00 87.25 94 ARG A CA 1
ATOM 788 C C . ARG A 1 94 ? 9.300 -8.892 -5.594 1.00 87.25 94 ARG A C 1
ATOM 790 O O . ARG A 1 94 ? 8.845 -10.043 -5.511 1.00 87.25 94 ARG A O 1
ATOM 797 N N . PHE A 1 95 ? 10.578 -8.611 -5.353 1.00 86.31 95 PHE A N 1
ATOM 798 C CA . PHE A 1 95 ? 11.575 -9.614 -4.985 1.00 86.31 95 PHE A CA 1
ATOM 799 C C . PHE A 1 95 ? 11.691 -9.805 -3.472 1.00 86.31 95 PHE A C 1
ATOM 801 O O . PHE A 1 95 ? 12.079 -10.885 -3.033 1.00 86.31 95 PHE A O 1
ATOM 808 N N . GLN A 1 96 ? 11.281 -8.817 -2.675 1.00 86.50 96 GLN A N 1
ATOM 809 C CA . GLN A 1 96 ? 11.215 -8.948 -1.223 1.00 86.50 96 GLN A CA 1
ATOM 810 C C . GLN A 1 96 ? 10.037 -9.841 -0.826 1.00 86.50 96 GLN A C 1
ATOM 812 O O . GLN A 1 96 ? 8.879 -9.532 -1.111 1.00 86.50 96 GLN A O 1
ATOM 817 N N . LYS A 1 97 ? 10.334 -10.986 -0.206 1.00 86.94 97 LYS A N 1
ATOM 818 C CA . LYS A 1 97 ? 9.325 -11.961 0.223 1.00 86.94 97 LYS A CA 1
ATOM 819 C C . LYS A 1 97 ? 8.962 -11.755 1.686 1.00 86.94 97 LYS A C 1
ATOM 821 O O . LYS A 1 97 ? 9.851 -11.637 2.527 1.00 86.94 97 LYS A O 1
ATOM 826 N N . ARG A 1 98 ? 7.660 -11.782 1.972 1.00 85.31 98 ARG A N 1
ATOM 827 C CA . ARG A 1 98 ? 7.149 -11.879 3.343 1.00 85.31 98 ARG A CA 1
ATOM 828 C C . ARG A 1 98 ? 7.368 -13.280 3.886 1.00 85.31 98 ARG A C 1
ATOM 830 O O . ARG A 1 98 ? 7.525 -14.223 3.107 1.00 85.31 98 ARG A O 1
ATOM 837 N N . TRP A 1 99 ? 7.347 -13.406 5.213 1.00 82.50 99 TRP A N 1
ATOM 838 C CA . TRP A 1 99 ? 7.632 -14.670 5.898 1.00 82.50 99 TRP A CA 1
ATOM 839 C C . TRP A 1 99 ? 9.025 -15.212 5.537 1.00 82.50 99 TRP A C 1
ATOM 841 O O . TRP A 1 99 ? 9.211 -16.409 5.380 1.00 82.50 99 TRP A O 1
ATOM 851 N N . SER A 1 100 ? 10.018 -14.326 5.394 1.00 74.94 100 SER A N 1
ATOM 852 C CA . SER A 1 100 ? 11.338 -14.631 4.811 1.00 74.94 100 SER A CA 1
ATOM 853 C C . SER A 1 100 ? 12.118 -15.758 5.503 1.00 74.94 100 SER A C 1
ATOM 855 O O . SER A 1 100 ? 1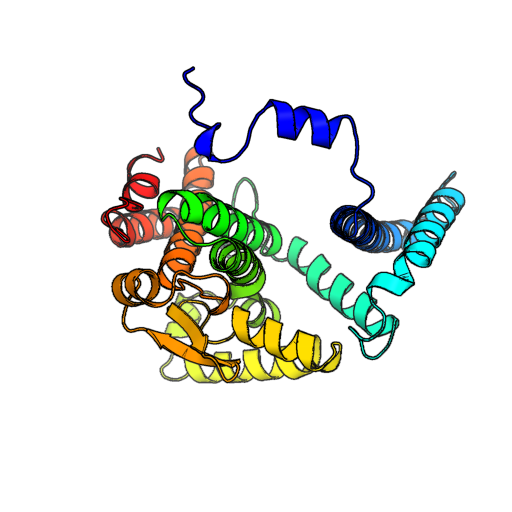2.984 -16.367 4.880 1.00 74.94 100 SER A O 1
ATOM 857 N N . GLN A 1 101 ? 11.796 -16.061 6.763 1.00 77.69 101 GLN A N 1
ATOM 858 C CA . GLN A 1 101 ? 12.420 -17.129 7.551 1.00 77.69 101 GLN A CA 1
ATOM 859 C C . GLN A 1 101 ? 11.689 -18.477 7.460 1.00 77.69 101 GLN A C 1
ATOM 861 O O . GLN A 1 101 ? 12.119 -19.449 8.075 1.00 77.69 101 GLN A O 1
ATOM 866 N N . THR A 1 102 ? 10.586 -18.568 6.711 1.00 81.31 102 THR A N 1
ATOM 867 C CA . THR A 1 102 ? 9.810 -19.804 6.592 1.00 81.31 102 THR A CA 1
ATOM 868 C C . THR A 1 102 ? 9.357 -20.051 5.148 1.00 81.31 102 THR A C 1
ATOM 870 O O . THR A 1 102 ? 8.928 -19.122 4.462 1.00 81.31 102 THR A O 1
ATOM 873 N N . PRO A 1 103 ? 9.476 -21.287 4.623 1.00 82.56 103 PRO A N 1
ATOM 874 C CA . PRO A 1 103 ? 9.010 -21.583 3.274 1.00 82.56 103 PRO A CA 1
ATOM 875 C C . PRO A 1 103 ? 7.502 -21.327 3.167 1.00 82.56 103 PRO A C 1
ATOM 877 O O . PRO A 1 103 ? 6.750 -21.595 4.101 1.00 82.56 103 PRO A O 1
ATOM 880 N N . ARG A 1 104 ? 7.057 -20.816 2.014 1.00 85.94 104 ARG A N 1
ATOM 881 C CA . ARG A 1 104 ? 5.658 -20.452 1.753 1.00 85.94 104 ARG A CA 1
ATOM 882 C C . ARG A 1 104 ? 5.253 -20.850 0.334 1.00 85.94 104 ARG A C 1
ATOM 884 O O . ARG A 1 104 ? 6.031 -20.623 -0.596 1.00 85.94 104 ARG A O 1
ATOM 891 N N . VAL A 1 105 ? 4.048 -21.408 0.168 1.00 86.94 105 VAL A N 1
ATOM 892 C CA . VAL A 1 105 ? 3.443 -21.704 -1.145 1.00 86.94 105 VAL A CA 1
ATOM 893 C C . VAL A 1 105 ? 1.988 -21.199 -1.191 1.00 86.94 105 VAL A C 1
ATOM 895 O O . VAL A 1 105 ? 1.190 -21.597 -0.344 1.00 86.94 105 VAL A O 1
ATOM 898 N N . PRO A 1 106 ? 1.626 -20.333 -2.165 1.00 88.56 106 PRO A N 1
ATOM 899 C CA . PRO A 1 106 ? 2.542 -19.615 -3.068 1.00 88.56 106 PRO A CA 1
ATOM 900 C C . PRO A 1 106 ? 3.528 -18.733 -2.275 1.00 88.56 106 PRO A C 1
ATOM 902 O O . PRO A 1 106 ? 3.493 -18.732 -1.057 1.00 88.56 106 PRO A O 1
ATOM 905 N N . GLN A 1 107 ? 4.441 -17.999 -2.907 1.00 88.81 107 GLN A N 1
ATOM 906 C CA . GLN A 1 107 ? 5.211 -16.955 -2.208 1.00 88.81 107 GLN A CA 1
ATOM 907 C C . GLN A 1 107 ? 4.501 -15.604 -2.352 1.00 88.81 107 GLN A C 1
ATOM 909 O O . GLN A 1 107 ? 3.946 -15.318 -3.408 1.00 88.81 107 GLN A O 1
ATOM 914 N N . THR A 1 108 ? 4.515 -14.762 -1.310 1.00 90.31 108 THR A N 1
ATOM 915 C CA . THR A 1 108 ? 3.929 -13.404 -1.358 1.00 90.31 108 THR A CA 1
ATOM 916 C C . THR A 1 108 ? 5.082 -12.428 -1.352 1.00 90.31 108 THR A C 1
ATOM 918 O O . THR A 1 108 ? 5.933 -12.476 -0.462 1.00 90.31 108 THR A O 1
ATOM 921 N N . SER A 1 109 ? 5.136 -11.578 -2.372 1.00 90.88 109 SER A N 1
ATOM 922 C CA . SER A 1 109 ? 5.983 -10.398 -2.315 1.00 90.88 109 SER A CA 1
ATOM 923 C C . SER A 1 109 ? 5.353 -9.363 -1.398 1.00 90.88 109 SER A C 1
ATOM 925 O O . SER A 1 109 ? 4.133 -9.291 -1.274 1.00 90.88 109 SER A O 1
ATOM 927 N N . VAL A 1 110 ? 6.184 -8.514 -0.820 1.00 89.44 110 VAL A N 1
ATOM 928 C CA . VAL A 1 110 ? 5.738 -7.323 -0.102 1.00 89.44 110 VAL A CA 1
ATOM 929 C C . VAL A 1 110 ? 4.766 -6.489 -0.948 1.00 89.44 110 VAL A C 1
ATOM 931 O O . VAL A 1 110 ? 3.699 -6.122 -0.469 1.00 89.44 110 VAL A O 1
ATOM 934 N N . LEU A 1 111 ? 5.076 -6.279 -2.233 1.00 90.00 111 LEU A N 1
ATOM 935 C CA . LEU A 1 111 ? 4.185 -5.561 -3.153 1.00 90.00 111 LEU A CA 1
ATOM 936 C C . LEU A 1 111 ? 2.814 -6.247 -3.316 1.00 90.00 111 LEU A C 1
ATOM 938 O O . LEU A 1 111 ? 1.790 -5.586 -3.448 1.00 90.00 111 LEU A O 1
ATOM 942 N N . GLY A 1 112 ? 2.785 -7.583 -3.312 1.00 92.88 112 GLY A N 1
ATOM 943 C CA . GLY A 1 112 ? 1.537 -8.342 -3.377 1.00 92.88 112 GLY A CA 1
ATOM 944 C C . GLY A 1 112 ? 0.715 -8.216 -2.095 1.00 92.88 112 GLY A C 1
ATOM 945 O O . GLY A 1 112 ? -0.508 -8.136 -2.163 1.00 92.88 112 GLY A O 1
ATOM 946 N N . HIS A 1 113 ? 1.380 -8.157 -0.942 1.00 94.06 113 HIS A N 1
ATOM 947 C CA . HIS A 1 113 ? 0.735 -7.945 0.350 1.00 94.06 113 HIS A CA 1
ATOM 948 C C . HIS A 1 113 ? 0.061 -6.575 0.431 1.00 94.06 113 HIS A C 1
ATOM 950 O O . HIS A 1 113 ? -1.139 -6.510 0.685 1.00 94.06 113 HIS A O 1
ATOM 956 N N . THR A 1 114 ? 0.786 -5.490 0.144 1.00 94.75 114 THR A N 1
ATOM 957 C CA . THR A 1 114 ? 0.207 -4.139 0.220 1.00 94.75 114 THR A CA 1
ATOM 958 C C . THR A 1 114 ? -0.956 -3.961 -0.755 1.00 94.75 114 THR A C 1
ATOM 960 O O . THR A 1 114 ? -1.965 -3.356 -0.399 1.00 94.75 114 THR A O 1
ATOM 963 N N . LEU A 1 115 ? -0.892 -4.577 -1.943 1.00 95.75 115 LEU A N 1
ATOM 964 C CA . LEU A 1 115 ? -2.029 -4.622 -2.864 1.00 95.75 115 LEU A CA 1
ATOM 965 C C . LEU A 1 115 ? -3.236 -5.367 -2.268 1.00 95.75 115 LEU A C 1
ATOM 967 O O . LEU A 1 115 ? -4.361 -4.886 -2.385 1.00 95.75 115 LEU A O 1
ATOM 971 N N . CYS A 1 116 ? -3.030 -6.513 -1.610 1.00 96.88 116 CYS A N 1
ATOM 972 C CA . CYS A 1 116 ? -4.121 -7.231 -0.941 1.00 96.88 116 CYS A CA 1
ATOM 973 C C . CYS A 1 116 ? -4.766 -6.366 0.151 1.00 96.88 116 CYS A C 1
ATOM 975 O O . CYS A 1 116 ? -5.993 -6.281 0.218 1.00 96.88 116 CYS A O 1
ATOM 977 N N . VAL A 1 117 ? -3.960 -5.683 0.970 1.00 98.00 117 VAL A N 1
ATOM 978 C CA . VAL A 1 117 ? -4.450 -4.767 2.012 1.00 98.00 117 VAL A CA 1
ATOM 979 C C . VAL A 1 117 ? -5.232 -3.600 1.406 1.00 98.00 117 VAL A C 1
ATOM 981 O O . VAL A 1 117 ? -6.326 -3.303 1.883 1.00 98.00 117 VAL A O 1
ATOM 984 N N . ALA A 1 118 ? -4.731 -2.986 0.329 1.00 98.12 118 ALA A N 1
ATOM 985 C CA . ALA A 1 118 ? -5.408 -1.908 -0.395 1.00 98.12 118 ALA A CA 1
ATOM 986 C C . ALA A 1 118 ? -6.781 -2.336 -0.933 1.00 98.12 118 ALA A C 1
ATOM 988 O O . ALA A 1 118 ? -7.776 -1.633 -0.740 1.00 98.12 118 ALA A O 1
ATOM 989 N N . LEU A 1 119 ? -6.850 -3.510 -1.570 1.00 97.69 119 LEU A N 1
ATOM 990 C CA . LEU A 1 119 ? -8.090 -4.052 -2.127 1.00 97.69 119 LEU A CA 1
ATOM 991 C C . LEU A 1 119 ? -9.107 -4.379 -1.030 1.00 97.69 119 LEU A C 1
ATOM 993 O O . LEU A 1 119 ? -10.267 -3.985 -1.140 1.00 97.69 119 LEU A O 1
ATOM 997 N N . MET A 1 120 ? -8.685 -5.049 0.047 1.00 97.69 120 MET A N 1
ATOM 998 C CA . MET A 1 120 ? -9.569 -5.346 1.179 1.00 97.69 120 MET A CA 1
ATOM 999 C C . MET A 1 120 ? -10.059 -4.068 1.858 1.00 97.69 120 MET A C 1
ATOM 1001 O O . MET A 1 120 ? -11.252 -3.948 2.125 1.00 97.69 120 MET A O 1
ATOM 1005 N N . GLY A 1 121 ? -9.166 -3.097 2.077 1.00 97.88 121 GLY A N 1
ATOM 1006 C CA . GLY A 1 121 ? -9.517 -1.791 2.627 1.00 97.88 121 GLY A CA 1
ATOM 1007 C C . GLY A 1 121 ? -10.581 -1.104 1.779 1.00 97.88 121 GLY A C 1
ATOM 1008 O O . GLY A 1 121 ? -11.616 -0.708 2.306 1.00 97.88 121 GLY A O 1
ATOM 1009 N N . TYR A 1 122 ? -10.384 -1.035 0.462 1.00 97.31 122 TYR A N 1
ATOM 1010 C CA . TYR A 1 122 ? -11.345 -0.445 -0.469 1.00 97.31 122 TYR A CA 1
ATOM 1011 C C . TYR A 1 122 ? -12.707 -1.154 -0.462 1.00 97.31 122 TYR A C 1
ATOM 1013 O O . TYR A 1 122 ? -13.735 -0.497 -0.306 1.00 97.31 122 TYR A O 1
ATOM 1021 N N . LEU A 1 123 ? -12.727 -2.485 -0.586 1.00 95.19 123 LEU A N 1
ATOM 1022 C CA . LEU A 1 123 ? -13.967 -3.264 -0.672 1.00 95.19 123 LEU A CA 1
ATOM 1023 C C . LEU A 1 123 ? -14.771 -3.211 0.633 1.00 95.19 123 LEU A C 1
ATOM 1025 O O . LEU A 1 123 ? -15.954 -2.878 0.609 1.00 95.19 123 LEU A O 1
ATOM 1029 N N . LEU A 1 124 ? -14.125 -3.423 1.782 1.00 96.00 124 LEU A N 1
ATOM 1030 C CA . LEU A 1 124 ? -14.790 -3.369 3.092 1.00 96.00 124 LEU A CA 1
ATOM 1031 C C . LEU A 1 124 ? -15.292 -1.963 3.443 1.00 96.00 124 LEU A C 1
ATOM 1033 O O . LEU A 1 124 ? -16.189 -1.798 4.267 1.00 96.00 124 LEU A O 1
ATOM 1037 N N . SER A 1 125 ? -14.756 -0.929 2.796 1.00 96.25 125 SER A N 1
ATOM 1038 C CA . SER A 1 125 ? -15.263 0.431 2.967 1.00 96.25 125 SER A CA 1
ATOM 1039 C C . SER A 1 125 ? -16.688 0.613 2.448 1.00 96.25 125 SER A C 1
ATOM 1041 O O . SER A 1 125 ? -17.393 1.498 2.934 1.00 96.25 125 SER A O 1
ATOM 1043 N N . PHE A 1 126 ? -17.122 -0.190 1.471 1.00 94.00 126 PHE A N 1
ATOM 1044 C CA . PHE A 1 126 ? -18.517 -0.194 1.027 1.00 94.00 126 PHE A CA 1
ATOM 1045 C C . PHE A 1 126 ? -19.434 -0.765 2.107 1.00 94.00 126 PHE A C 1
ATOM 1047 O O . PHE A 1 126 ? -20.463 -0.158 2.401 1.00 94.00 126 PHE A O 1
ATOM 1054 N N . ASP A 1 127 ? -19.023 -1.854 2.763 1.00 93.62 127 ASP A N 1
ATOM 1055 C CA . ASP A 1 127 ? -19.786 -2.462 3.862 1.00 93.62 127 ASP A CA 1
ATOM 1056 C C . ASP A 1 127 ? -19.930 -1.495 5.048 1.00 93.62 127 ASP A C 1
ATOM 1058 O O . ASP A 1 127 ? -20.986 -1.419 5.678 1.00 93.62 127 ASP A O 1
ATOM 1062 N N . LEU A 1 128 ? -18.892 -0.690 5.304 1.00 95.44 128 LEU A N 1
ATOM 1063 C CA . LEU A 1 128 ? -18.902 0.380 6.308 1.00 95.44 128 LEU A CA 1
ATOM 1064 C C . LEU A 1 128 ? -19.589 1.674 5.841 1.00 95.44 128 LEU A C 1
ATOM 1066 O O . LEU A 1 128 ? -19.681 2.625 6.616 1.00 95.44 128 LEU A O 1
ATOM 1070 N N . LYS A 1 129 ? -20.066 1.742 4.592 1.00 95.12 129 LYS A N 1
ATOM 1071 C CA . LYS A 1 129 ? -20.704 2.930 3.996 1.00 95.12 129 LYS A CA 1
ATOM 1072 C C . LYS A 1 129 ? -19.827 4.190 4.063 1.00 95.12 129 LYS A C 1
ATOM 1074 O O . LYS A 1 129 ? -20.323 5.301 4.262 1.00 95.12 129 LYS A O 1
ATOM 1079 N N . ALA A 1 130 ? -18.517 4.027 3.895 1.00 96.94 130 ALA A N 1
ATOM 1080 C CA . ALA A 1 130 ? -17.580 5.145 3.825 1.00 96.94 130 ALA A CA 1
ATOM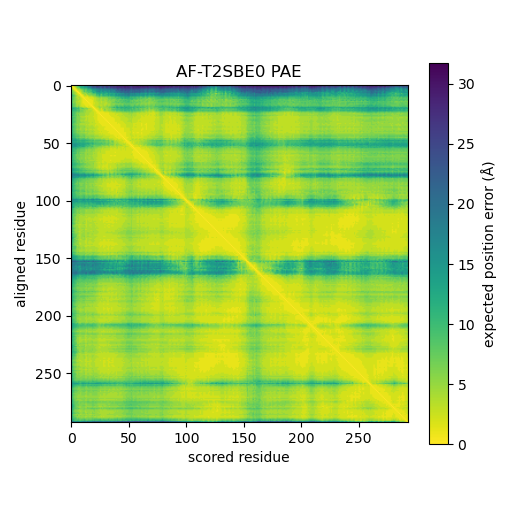 1081 C C . ALA A 1 130 ? -17.866 6.021 2.593 1.00 96.94 130 ALA A C 1
ATOM 1083 O O . ALA A 1 130 ? -18.262 5.501 1.551 1.00 96.94 130 ALA A O 1
ATOM 1084 N N . CYS A 1 131 ? -17.634 7.330 2.676 1.00 97.00 131 CYS A N 1
ATOM 1085 C CA . CYS A 1 131 ? -17.740 8.275 1.565 1.00 97.00 131 CYS A CA 1
ATOM 1086 C C . CYS A 1 131 ? -16.678 7.995 0.487 1.00 97.00 131 CYS A C 1
ATOM 1088 O O . CYS A 1 131 ? -15.709 7.270 0.724 1.00 97.00 131 CYS A O 1
ATOM 1090 N N . LYS A 1 132 ? -16.840 8.558 -0.717 1.00 96.00 132 LYS A N 1
ATOM 1091 C CA . LYS A 1 132 ? -15.958 8.263 -1.861 1.00 96.00 132 LYS A CA 1
ATOM 1092 C C . LYS A 1 132 ? -14.497 8.574 -1.535 1.00 96.00 132 LYS A C 1
ATOM 1094 O O . LYS A 1 132 ? -13.627 7.751 -1.810 1.00 96.00 132 LYS A O 1
ATOM 1099 N N . SER A 1 133 ? -14.250 9.727 -0.925 1.00 96.94 133 SER A N 1
ATOM 1100 C CA . SER A 1 133 ? -12.916 10.178 -0.523 1.00 96.94 133 SER A CA 1
ATOM 1101 C C . SER A 1 133 ? -12.267 9.206 0.465 1.00 96.94 133 SER A C 1
ATOM 1103 O O . SER A 1 133 ? -11.143 8.760 0.254 1.00 96.94 133 SER A O 1
ATOM 1105 N N . MET A 1 134 ? -13.011 8.773 1.487 1.00 97.69 134 MET A N 1
ATOM 1106 C CA . MET A 1 134 ? -12.518 7.817 2.478 1.00 97.69 134 MET A CA 1
ATOM 1107 C C . MET A 1 134 ? -12.251 6.433 1.865 1.00 97.69 134 MET A C 1
ATOM 1109 O O . MET A 1 134 ? -11.242 5.815 2.190 1.00 97.69 134 MET A O 1
ATOM 1113 N N . ARG A 1 135 ? -13.077 5.965 0.913 1.00 97.62 135 ARG A N 1
ATOM 1114 C CA . ARG A 1 135 ? -12.814 4.715 0.167 1.00 97.62 135 ARG A CA 1
ATOM 1115 C C . ARG A 1 135 ? -11.495 4.773 -0.602 1.00 97.62 135 ARG A C 1
ATOM 1117 O O . ARG A 1 135 ? -10.692 3.845 -0.516 1.00 97.62 135 ARG A O 1
ATOM 1124 N N . ILE A 1 136 ? -11.260 5.865 -1.332 1.00 97.25 136 ILE A N 1
ATOM 1125 C CA . ILE A 1 136 ? -10.002 6.093 -2.061 1.00 97.25 136 ILE A CA 1
ATOM 1126 C C . ILE A 1 136 ? -8.829 6.122 -1.076 1.00 97.25 136 ILE A C 1
ATOM 1128 O O . ILE A 1 136 ? -7.815 5.464 -1.292 1.00 97.25 136 ILE A O 1
ATOM 1132 N N . ASN A 1 137 ? -8.992 6.812 0.048 1.00 98.19 137 ASN A N 1
ATOM 1133 C CA . ASN A 1 137 ? -7.953 6.922 1.059 1.00 98.19 137 ASN A CA 1
ATOM 1134 C C . ASN A 1 137 ? -7.674 5.605 1.792 1.00 98.19 137 ASN A C 1
ATOM 1136 O O . ASN A 1 137 ? -6.538 5.374 2.194 1.00 98.19 137 ASN A O 1
ATOM 1140 N N . HIS A 1 138 ? -8.653 4.710 1.933 1.00 98.56 138 HIS A N 1
ATOM 1141 C CA . HIS A 1 138 ? -8.407 3.353 2.419 1.00 98.56 138 HIS A CA 1
ATOM 1142 C C . HIS A 1 138 ? -7.611 2.521 1.411 1.00 98.56 138 HIS A C 1
ATOM 1144 O O . HIS A 1 138 ? -6.707 1.793 1.815 1.00 98.56 138 HIS A O 1
ATOM 1150 N N . PHE A 1 139 ? -7.885 2.660 0.110 1.00 98.38 139 PHE A N 1
ATOM 1151 C CA . PHE A 1 139 ? -7.064 2.023 -0.922 1.00 98.38 139 PHE A CA 1
ATOM 1152 C C . PHE A 1 139 ? -5.613 2.523 -0.860 1.00 98.38 139 PHE A C 1
ATOM 1154 O O . PHE A 1 139 ? -4.689 1.722 -0.747 1.00 98.38 139 PHE A O 1
ATOM 1161 N N . LEU A 1 140 ? -5.408 3.844 -0.867 1.00 97.94 140 LEU A N 1
ATOM 1162 C CA . LEU A 1 140 ? -4.074 4.454 -0.823 1.00 97.94 140 LEU A CA 1
ATOM 1163 C C . LEU A 1 140 ? -3.351 4.164 0.498 1.00 97.94 140 LEU A C 1
ATOM 1165 O O . LEU A 1 140 ? -2.177 3.802 0.491 1.00 97.94 140 LEU A O 1
ATOM 1169 N N . GLY A 1 141 ? -4.062 4.241 1.623 1.00 97.81 141 GLY A N 1
ATOM 1170 C CA . GLY A 1 141 ? -3.543 3.873 2.935 1.00 97.81 141 GLY A CA 1
ATOM 1171 C C . GLY A 1 141 ? -3.074 2.422 2.962 1.00 97.81 141 GLY A C 1
ATOM 1172 O O . GLY A 1 141 ? -1.942 2.163 3.345 1.00 97.81 141 GLY A O 1
ATOM 1173 N N . GLY A 1 142 ? -3.883 1.478 2.474 1.00 97.44 142 GLY A N 1
ATOM 1174 C CA . GLY A 1 142 ? -3.474 0.077 2.365 1.00 97.44 142 GLY A CA 1
ATOM 1175 C C . GLY A 1 142 ? -2.308 -0.147 1.396 1.00 97.44 142 GLY A C 1
ATOM 1176 O O . GLY A 1 142 ? -1.445 -0.977 1.667 1.00 97.44 142 GLY A O 1
ATOM 1177 N N . LEU A 1 143 ? -2.224 0.620 0.308 1.00 96.31 143 LEU A N 1
ATOM 1178 C CA . LEU A 1 143 ? -1.150 0.490 -0.679 1.00 96.31 143 LEU A CA 1
ATOM 1179 C C . LEU A 1 143 ? 0.207 0.959 -0.135 1.00 96.31 143 LEU A C 1
ATOM 1181 O O . LEU A 1 143 ? 1.232 0.351 -0.447 1.00 96.31 143 LEU A O 1
ATOM 1185 N N . PHE A 1 144 ? 0.212 2.021 0.677 1.00 95.44 144 PHE A N 1
ATOM 1186 C CA . PHE A 1 144 ? 1.433 2.666 1.161 1.00 95.44 144 PHE A CA 1
ATOM 1187 C C . PHE A 1 144 ? 1.795 2.360 2.619 1.00 95.44 144 PHE A C 1
ATOM 1189 O O . PHE A 1 144 ? 2.913 2.687 3.000 1.00 95.44 144 PHE A O 1
ATOM 1196 N N . HIS A 1 145 ? 0.922 1.739 3.423 1.00 93.81 145 HIS A N 1
ATOM 1197 C CA . HIS A 1 145 ? 1.128 1.606 4.878 1.00 93.81 145 HIS A CA 1
ATOM 1198 C C . HIS A 1 145 ? 2.501 1.041 5.275 1.00 93.81 145 HIS A C 1
ATOM 1200 O O . HIS A 1 145 ? 3.159 1.595 6.147 1.00 93.81 145 HIS A O 1
ATOM 1206 N N . ASP A 1 146 ? 2.957 -0.011 4.592 1.00 90.62 146 ASP A N 1
ATOM 1207 C CA . ASP A 1 146 ? 4.223 -0.683 4.894 1.00 90.62 146 ASP A CA 1
ATOM 1208 C C . ASP A 1 146 ? 5.433 -0.008 4.222 1.00 90.62 146 ASP A C 1
ATOM 1210 O O . ASP A 1 146 ? 6.566 -0.426 4.443 1.00 90.62 146 ASP A O 1
ATOM 1214 N N . LEU A 1 147 ? 5.251 1.033 3.394 1.00 90.69 147 LEU A N 1
ATOM 1215 C CA . LEU A 1 147 ? 6.346 1.627 2.615 1.00 90.69 147 LEU A CA 1
ATOM 1216 C C . LEU A 1 147 ? 7.582 1.984 3.470 1.00 90.69 147 LEU A C 1
ATOM 1218 O O . LEU A 1 147 ? 8.680 1.587 3.070 1.00 90.69 147 LEU A O 1
ATOM 1222 N N . PRO A 1 148 ? 7.461 2.640 4.643 1.00 89.31 148 PRO A N 1
ATOM 1223 C CA . PRO A 1 148 ? 8.621 2.924 5.491 1.00 89.31 148 PRO A CA 1
ATOM 1224 C C . PRO A 1 148 ? 9.348 1.658 5.974 1.00 89.31 148 PRO A C 1
ATOM 1226 O O . PRO A 1 148 ? 10.574 1.577 5.881 1.00 89.31 148 PRO A O 1
ATOM 1229 N N . GLU A 1 149 ? 8.598 0.653 6.432 1.00 83.19 149 GLU A N 1
ATOM 1230 C CA . GLU A 1 149 ? 9.114 -0.629 6.940 1.00 83.19 149 GLU A CA 1
ATOM 1231 C C . GLU A 1 149 ? 9.824 -1.440 5.846 1.00 83.19 149 GLU A C 1
ATOM 1233 O O . GLU A 1 149 ? 10.833 -2.118 6.064 1.00 83.19 149 GLU A O 1
ATOM 1238 N N . ILE A 1 150 ? 9.338 -1.334 4.616 1.00 80.06 150 ILE A N 1
ATOM 1239 C CA . ILE A 1 150 ? 9.898 -2.060 3.485 1.00 80.06 150 ILE A CA 1
ATOM 1240 C C . ILE A 1 150 ? 11.279 -1.513 3.103 1.00 80.06 150 ILE A C 1
ATOM 1242 O O . ILE A 1 150 ? 12.177 -2.292 2.770 1.00 80.06 150 ILE A O 1
ATOM 1246 N N . LEU A 1 151 ? 11.492 -0.195 3.203 1.00 82.44 151 LEU A N 1
ATOM 1247 C CA . LEU A 1 151 ? 12.790 0.428 2.908 1.00 82.44 151 LEU A CA 1
ATOM 1248 C C . LEU A 1 151 ? 13.903 -0.034 3.857 1.00 82.44 151 LEU A C 1
ATOM 1250 O O . LEU A 1 151 ? 15.076 -0.022 3.474 1.00 82.44 151 LEU A O 1
ATOM 1254 N N . THR A 1 152 ? 13.544 -0.491 5.059 1.00 78.88 152 THR A N 1
ATOM 1255 C CA . THR A 1 152 ? 14.465 -1.059 6.055 1.00 78.88 152 THR A CA 1
ATOM 1256 C C . THR A 1 152 ? 14.521 -2.592 6.023 1.00 78.88 152 THR A C 1
ATOM 1258 O O . THR A 1 152 ? 15.167 -3.201 6.876 1.00 78.88 152 THR A O 1
ATOM 1261 N N . ARG A 1 153 ? 13.957 -3.212 4.972 1.00 72.25 153 ARG A N 1
ATOM 1262 C CA . ARG A 1 153 ? 13.923 -4.662 4.699 1.00 72.25 153 ARG A CA 1
ATOM 1263 C C . ARG A 1 153 ? 13.023 -5.487 5.629 1.00 72.25 153 ARG A C 1
ATOM 1265 O O . ARG A 1 153 ? 13.348 -6.646 5.876 1.00 72.25 153 ARG A O 1
ATOM 1272 N N . ASP A 1 154 ? 11.885 -4.937 6.062 1.00 68.31 154 ASP A N 1
ATOM 1273 C CA . ASP A 1 154 ? 10.813 -5.687 6.749 1.00 68.31 154 ASP A CA 1
ATOM 1274 C C . ASP A 1 154 ? 11.339 -6.467 7.973 1.00 68.31 154 ASP A C 1
ATOM 1276 O O . ASP A 1 154 ? 11.424 -7.701 8.005 1.00 68.31 154 ASP A O 1
ATOM 1280 N N . ILE A 1 155 ? 11.802 -5.713 8.979 1.00 71.50 155 ILE A N 1
ATOM 1281 C CA . ILE A 1 155 ? 12.307 -6.277 10.235 1.00 71.50 155 ILE A CA 1
ATOM 1282 C C . ILE A 1 155 ? 11.137 -6.923 10.987 1.00 71.50 155 ILE A C 1
ATOM 1284 O O . ILE A 1 155 ? 10.288 -6.234 11.547 1.00 71.50 155 ILE A O 1
ATOM 1288 N N . ILE A 1 156 ? 11.135 -8.255 11.070 1.00 70.06 156 ILE A N 1
ATOM 1289 C CA . ILE A 1 156 ? 10.041 -9.016 11.689 1.00 70.06 156 ILE A CA 1
ATOM 1290 C C . ILE A 1 156 ? 9.725 -8.562 13.128 1.00 70.06 156 ILE A C 1
ATOM 1292 O O . ILE A 1 156 ? 10.615 -8.269 13.934 1.00 70.06 156 ILE A O 1
ATOM 1296 N N . THR A 1 157 ? 8.437 -8.577 13.489 1.00 67.88 157 THR A N 1
ATOM 1297 C CA . THR A 1 157 ? 7.923 -8.104 14.790 1.00 67.88 157 THR A CA 1
ATOM 1298 C C . THR A 1 157 ? 8.647 -8.669 16.025 1.00 67.88 157 THR A C 1
ATOM 1300 O O . THR A 1 157 ? 8.925 -7.883 16.934 1.00 67.88 157 THR A O 1
ATOM 1303 N N . PRO A 1 158 ? 9.017 -9.969 16.099 1.00 65.12 158 PRO A N 1
ATOM 1304 C CA . PRO A 1 158 ? 9.745 -10.498 17.255 1.00 65.12 158 PRO A CA 1
ATOM 1305 C C . PRO A 1 158 ? 11.097 -9.813 1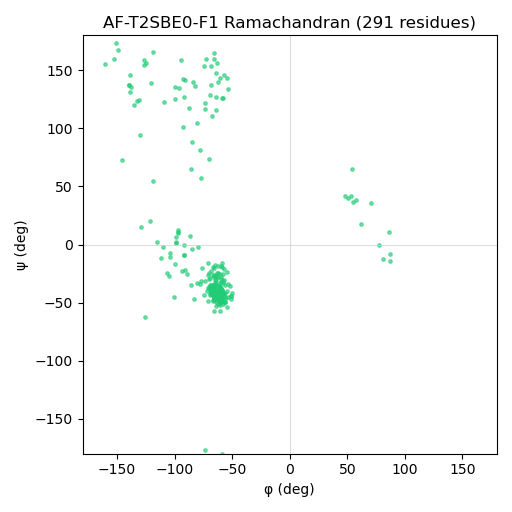7.486 1.00 65.12 158 PRO A C 1
ATOM 1307 O O . PRO A 1 158 ? 11.509 -9.638 18.628 1.00 65.12 158 PRO A O 1
ATOM 1310 N N . ILE A 1 159 ? 11.771 -9.383 16.413 1.00 70.00 159 ILE A N 1
ATOM 1311 C CA . ILE A 1 159 ? 13.035 -8.644 16.507 1.00 70.00 159 ILE A CA 1
ATOM 1312 C C . ILE A 1 159 ? 12.763 -7.214 16.965 1.00 70.00 159 ILE A C 1
ATOM 1314 O O . ILE A 1 159 ? 13.443 -6.749 17.877 1.00 70.00 159 ILE A O 1
ATOM 1318 N N . LYS A 1 160 ? 11.737 -6.545 16.419 1.00 72.94 160 LYS A N 1
ATOM 1319 C CA . LYS A 1 160 ? 11.344 -5.183 16.834 1.00 72.94 160 LYS A CA 1
ATOM 1320 C C . LYS A 1 160 ? 11.111 -5.072 18.348 1.00 72.94 160 LYS A C 1
ATOM 1322 O O . LYS A 1 160 ? 11.433 -4.052 18.942 1.00 72.94 160 LYS A O 1
ATOM 1327 N N . GLN A 1 161 ? 10.594 -6.133 18.970 1.00 73.06 161 GLN A N 1
ATOM 1328 C CA . GLN A 1 161 ? 10.269 -6.188 20.402 1.00 73.06 161 GLN A CA 1
ATOM 1329 C C . GLN A 1 161 ? 11.346 -6.871 21.264 1.00 73.06 161 GLN A C 1
ATOM 1331 O O . GLN A 1 161 ? 11.165 -7.015 22.471 1.00 73.06 161 GLN A O 1
ATOM 1336 N N . SER A 1 162 ? 12.458 -7.306 20.665 1.00 76.00 162 SER A N 1
ATOM 1337 C CA . SER A 1 162 ? 13.492 -8.083 21.364 1.00 76.00 162 SER A CA 1
ATOM 1338 C C . SER A 1 162 ? 14.305 -7.267 22.372 1.00 76.00 162 SER A C 1
ATOM 1340 O O . SER A 1 162 ? 14.818 -7.826 23.341 1.00 76.00 162 SER A O 1
ATOM 1342 N N . VAL A 1 163 ? 14.416 -5.951 22.165 1.00 84.25 163 VAL A N 1
ATOM 1343 C CA . VAL A 1 163 ? 15.211 -5.039 22.995 1.00 84.25 163 VAL A CA 1
ATOM 1344 C C . VAL A 1 163 ? 14.432 -3.744 23.212 1.00 84.25 163 VAL A C 1
ATOM 1346 O O . VAL A 1 163 ? 13.929 -3.148 22.262 1.00 84.25 163 VAL A O 1
ATOM 1349 N N . ALA A 1 164 ? 14.349 -3.290 24.465 1.00 84.00 164 ALA A N 1
ATOM 1350 C CA . ALA A 1 164 ? 13.700 -2.026 24.800 1.00 84.00 164 ALA A CA 1
ATOM 1351 C C . ALA A 1 164 ? 14.367 -0.851 24.059 1.00 84.00 164 ALA A C 1
ATOM 1353 O O . ALA A 1 164 ? 15.582 -0.674 24.142 1.00 84.00 164 ALA A O 1
ATOM 1354 N N . GLY A 1 165 ? 13.571 -0.056 23.339 1.00 82.19 165 GLY A N 1
ATOM 1355 C CA . GLY A 1 165 ? 14.033 1.105 22.572 1.00 82.19 165 GLY A CA 1
ATOM 1356 C C . GLY A 1 165 ? 14.506 0.800 21.146 1.00 82.19 165 GLY A C 1
ATOM 1357 O O . GLY A 1 165 ? 14.732 1.734 20.375 1.00 82.19 165 GLY A O 1
ATOM 1358 N N . LEU A 1 166 ? 14.624 -0.476 20.754 1.00 85.31 166 LEU A N 1
ATOM 1359 C CA . LEU A 1 166 ? 14.970 -0.849 19.378 1.00 85.31 166 LEU A CA 1
ATOM 1360 C C . LEU A 1 166 ? 13.873 -0.440 18.387 1.00 85.31 166 LEU A C 1
ATOM 1362 O O . LEU A 1 166 ? 14.176 0.004 17.283 1.00 85.31 166 LEU A O 1
ATOM 1366 N N . ASP A 1 167 ? 12.612 -0.532 18.795 1.00 81.06 167 ASP A N 1
ATOM 1367 C CA . ASP A 1 167 ? 11.453 -0.070 18.034 1.00 81.06 167 ASP A CA 1
ATOM 1368 C C . ASP A 1 167 ? 11.550 1.423 17.681 1.00 81.06 167 ASP A C 1
ATOM 1370 O O . ASP A 1 167 ? 11.306 1.809 16.538 1.00 81.06 167 ASP A O 1
ATOM 1374 N N . HIS A 1 168 ? 11.977 2.256 18.633 1.00 85.44 168 HIS A N 1
ATOM 1375 C CA . HIS A 1 168 ? 12.210 3.678 18.400 1.00 85.44 168 HIS A CA 1
ATOM 1376 C C . HIS A 1 168 ? 13.372 3.905 17.424 1.00 85.44 168 HIS A C 1
ATOM 1378 O O . HIS A 1 168 ? 13.252 4.694 16.489 1.00 85.44 168 HIS A O 1
ATOM 1384 N N . CYS A 1 169 ? 14.494 3.198 17.600 1.00 86.81 169 CYS A N 1
ATOM 1385 C CA . CYS A 1 169 ? 15.629 3.295 16.678 1.00 86.81 169 CYS A CA 1
ATOM 1386 C C . CYS A 1 169 ? 15.250 2.900 15.245 1.00 86.81 169 CYS A C 1
ATOM 1388 O O . CYS A 1 169 ? 15.661 3.575 14.303 1.00 86.81 169 CYS A O 1
ATOM 1390 N N . ILE A 1 170 ? 14.457 1.838 15.075 1.00 87.12 170 ILE A N 1
ATOM 1391 C CA . ILE A 1 170 ? 13.978 1.394 13.762 1.00 87.12 170 ILE A CA 1
ATOM 1392 C C . ILE A 1 170 ? 13.122 2.483 13.112 1.00 87.12 170 ILE A C 1
ATOM 1394 O O . ILE A 1 170 ? 13.387 2.838 11.968 1.00 87.12 170 ILE A O 1
ATOM 1398 N N . LYS A 1 171 ? 12.181 3.086 13.849 1.00 85.88 171 LYS A N 1
ATOM 1399 C CA . LYS A 1 171 ? 11.339 4.177 13.329 1.00 85.88 171 LYS A CA 1
ATOM 1400 C C . LYS A 1 171 ? 12.142 5.389 12.858 1.00 85.88 171 LYS A C 1
ATOM 1402 O O . LYS A 1 171 ? 11.840 5.963 11.815 1.00 85.88 171 LYS A O 1
ATOM 1407 N N . GLU A 1 172 ? 13.185 5.773 13.591 1.00 89.56 172 GLU A N 1
ATOM 1408 C CA . GLU A 1 172 ? 14.060 6.876 13.173 1.00 89.56 172 GLU A CA 1
ATOM 1409 C C . GLU A 1 172 ? 14.834 6.543 11.887 1.00 89.56 172 GLU A C 1
ATOM 1411 O O . GLU A 1 172 ? 15.014 7.406 11.022 1.00 89.56 172 GLU A O 1
ATOM 1416 N N . ILE A 1 173 ? 15.250 5.283 11.716 1.00 90.06 173 ILE A N 1
ATOM 1417 C CA . ILE A 1 173 ? 15.871 4.813 10.472 1.00 90.06 173 ILE A CA 1
ATOM 1418 C C . ILE A 1 173 ? 14.851 4.840 9.329 1.00 90.06 173 ILE A C 1
ATOM 1420 O O . ILE A 1 173 ? 15.152 5.406 8.283 1.00 90.06 173 ILE A O 1
ATOM 1424 N N . GLU A 1 174 ? 13.647 4.297 9.522 1.00 91.00 174 GLU A N 1
ATOM 1425 C CA . GLU A 1 174 ? 12.568 4.303 8.522 1.00 91.00 174 GLU A CA 1
ATOM 1426 C C . GLU A 1 174 ? 12.253 5.730 8.053 1.00 91.00 174 GLU A C 1
ATOM 1428 O O . GLU A 1 174 ? 12.212 6.000 6.852 1.00 91.00 174 GLU A O 1
ATOM 1433 N N . LYS A 1 175 ? 12.139 6.681 8.987 1.00 91.25 175 LYS A N 1
ATOM 1434 C CA . LYS A 1 175 ? 11.924 8.101 8.681 1.00 91.25 175 LYS A CA 1
ATOM 1435 C C . LYS A 1 175 ? 13.063 8.699 7.852 1.00 91.25 175 LYS A C 1
ATOM 1437 O O . LYS A 1 175 ? 12.817 9.430 6.890 1.00 91.25 175 LYS A O 1
ATOM 1442 N N . LYS A 1 176 ? 14.314 8.389 8.202 1.00 92.19 176 LYS A N 1
ATOM 1443 C CA . LYS A 1 176 ? 15.493 8.843 7.452 1.00 92.19 176 LYS A CA 1
ATOM 1444 C C . LYS A 1 176 ? 15.531 8.245 6.043 1.00 92.19 176 LYS A C 1
ATOM 1446 O O . LYS A 1 176 ? 15.856 8.952 5.091 1.00 92.19 176 LYS A O 1
ATOM 1451 N N . GLU A 1 177 ? 15.182 6.972 5.898 1.00 91.94 177 GLU A N 1
ATOM 1452 C CA . GLU A 1 177 ? 15.127 6.298 4.602 1.00 91.94 177 GLU A CA 1
ATOM 1453 C C . GLU A 1 177 ? 14.007 6.863 3.722 1.00 91.94 177 GLU A C 1
ATOM 1455 O O . GLU A 1 177 ? 14.265 7.167 2.559 1.00 91.94 177 GLU A O 1
ATOM 1460 N N . MET A 1 178 ? 12.816 7.116 4.278 1.00 93.69 178 MET A N 1
ATOM 1461 C CA . MET A 1 178 ? 11.732 7.815 3.576 1.00 93.69 178 MET A CA 1
ATOM 1462 C C . MET A 1 178 ? 12.186 9.189 3.074 1.00 93.69 178 MET A C 1
ATOM 1464 O O . MET A 1 178 ? 11.975 9.521 1.908 1.00 93.69 178 MET A O 1
ATOM 1468 N N . GLN A 1 179 ? 12.882 9.968 3.909 1.00 93.75 179 GLN A N 1
ATOM 1469 C CA . GLN A 1 179 ? 13.395 11.278 3.506 1.00 93.75 179 GLN A CA 1
ATOM 1470 C C . GLN A 1 179 ? 14.406 11.186 2.355 1.00 93.75 179 GLN A C 1
ATOM 1472 O O . GLN A 1 179 ? 14.328 11.961 1.403 1.00 93.75 179 GLN A O 1
ATOM 1477 N N . ASN A 1 180 ? 15.355 10.252 2.440 1.00 90.75 180 ASN A N 1
ATOM 1478 C CA . ASN A 1 180 ? 16.471 10.162 1.498 1.00 90.75 180 ASN A CA 1
ATOM 1479 C C . ASN A 1 180 ? 16.103 9.476 0.179 1.00 90.75 180 ASN A C 1
ATOM 1481 O O . ASN A 1 180 ? 16.690 9.808 -0.852 1.00 90.75 180 ASN A O 1
ATOM 1485 N N . LYS A 1 181 ? 15.189 8.500 0.219 1.00 88.62 181 LYS A N 1
ATOM 1486 C CA . LYS A 1 181 ? 14.885 7.603 -0.907 1.00 88.62 181 LYS A CA 1
ATOM 1487 C C . LYS A 1 181 ? 13.502 7.796 -1.512 1.00 88.62 181 LYS A C 1
ATOM 1489 O O . LYS A 1 181 ? 13.248 7.223 -2.566 1.00 88.62 181 LYS A O 1
ATOM 1494 N N . VAL A 1 182 ? 12.614 8.546 -0.859 1.00 92.38 182 VAL A N 1
ATOM 1495 C CA . VAL A 1 182 ? 11.249 8.766 -1.352 1.00 92.38 182 VAL A CA 1
ATOM 1496 C C . VAL A 1 182 ? 10.947 10.252 -1.460 1.00 92.38 182 VAL A C 1
ATOM 1498 O O . VAL A 1 182 ? 10.734 10.756 -2.558 1.00 92.38 182 VAL A O 1
ATOM 1501 N N . TYR A 1 183 ? 10.972 10.975 -0.341 1.00 93.12 183 TYR A N 1
ATOM 1502 C CA . TYR A 1 183 ? 10.555 12.377 -0.309 1.00 93.12 183 TYR A CA 1
ATOM 1503 C C . TYR A 1 183 ? 11.479 13.292 -1.116 1.00 93.12 183 TYR A C 1
ATOM 1505 O O . TYR A 1 183 ? 11.000 14.219 -1.757 1.00 93.12 183 TYR A O 1
ATOM 1513 N N . SER A 1 184 ? 12.782 13.006 -1.151 1.00 91.06 184 SER A N 1
ATOM 1514 C CA . SER A 1 184 ? 13.771 13.737 -1.958 1.00 91.06 184 SER A CA 1
ATOM 1515 C C . SER A 1 184 ? 13.496 13.725 -3.468 1.00 91.06 184 SER A C 1
ATOM 1517 O O . SER A 1 184 ? 14.034 14.569 -4.178 1.00 91.06 184 SER A O 1
ATOM 1519 N N . PHE A 1 185 ? 12.676 12.790 -3.953 1.00 91.06 185 PHE A N 1
ATOM 1520 C CA . PHE A 1 185 ? 12.417 12.557 -5.375 1.00 91.06 185 PHE A CA 1
ATOM 1521 C C . PHE A 1 185 ? 11.066 13.098 -5.852 1.00 91.06 185 PHE A C 1
ATOM 1523 O O . PHE A 1 185 ? 10.794 13.085 -7.051 1.00 91.06 185 PHE A O 1
ATOM 1530 N N . VAL A 1 186 ? 10.217 13.576 -4.939 1.00 92.94 186 VAL A N 1
ATOM 1531 C CA . VAL A 1 186 ? 8.849 14.014 -5.246 1.00 92.94 186 VAL A CA 1
ATOM 1532 C C . VAL A 1 186 ? 8.593 15.446 -4.782 1.00 92.94 186 VAL A C 1
ATOM 1534 O O . VAL A 1 186 ? 9.247 15.954 -3.867 1.00 92.94 186 VAL A O 1
ATOM 1537 N N . SER A 1 187 ? 7.626 16.110 -5.411 1.00 92.56 187 SER A N 1
ATOM 1538 C CA . SER A 1 187 ? 7.219 17.468 -5.049 1.00 92.56 187 SER A CA 1
ATOM 1539 C C . SER A 1 187 ? 6.592 17.527 -3.654 1.00 92.56 187 SER A C 1
ATOM 1541 O O . SER A 1 187 ? 6.112 16.521 -3.132 1.00 92.56 187 SER A O 1
ATOM 1543 N N . LEU A 1 188 ? 6.565 18.716 -3.042 1.00 91.88 188 LEU A N 1
ATOM 1544 C CA . LEU A 1 188 ? 6.052 18.897 -1.676 1.00 91.88 188 LEU A CA 1
ATOM 1545 C C . LEU A 1 188 ? 4.622 18.366 -1.494 1.00 91.88 188 LEU A C 1
ATOM 1547 O O . LEU A 1 188 ? 4.360 17.708 -0.494 1.00 91.88 188 LEU A O 1
ATOM 1551 N N . GLY A 1 189 ? 3.734 18.565 -2.473 1.00 92.00 189 GLY A N 1
ATOM 1552 C CA . GLY A 1 189 ? 2.366 18.036 -2.404 1.00 92.00 189 GLY A CA 1
ATOM 1553 C C . GLY A 1 189 ? 2.331 16.506 -2.346 1.00 92.00 189 GLY A C 1
ATOM 1554 O O . GLY A 1 189 ? 1.642 15.928 -1.511 1.00 92.00 189 GLY A O 1
ATOM 1555 N N . VAL A 1 190 ? 3.158 15.833 -3.153 1.00 93.06 190 VAL A N 1
ATOM 1556 C CA . VAL A 1 190 ? 3.274 14.366 -3.114 1.00 93.06 190 VAL A CA 1
ATOM 1557 C C . VAL A 1 190 ? 3.918 13.901 -1.804 1.00 93.06 190 VAL A C 1
ATOM 1559 O O . VAL A 1 190 ? 3.530 12.867 -1.263 1.00 93.06 190 VAL A O 1
ATOM 1562 N N . GLN A 1 191 ? 4.874 14.658 -1.252 1.00 94.62 191 GLN A N 1
ATOM 1563 C CA . GLN A 1 191 ? 5.441 14.356 0.068 1.00 94.62 191 GLN A CA 1
ATOM 1564 C C . GLN A 1 191 ? 4.370 14.419 1.163 1.00 94.62 191 GLN A C 1
ATOM 1566 O O . GLN A 1 191 ? 4.345 13.551 2.032 1.00 94.62 191 GLN A O 1
ATOM 1571 N N . GLU A 1 192 ? 3.499 15.429 1.139 1.00 93.88 192 GLU A N 1
ATOM 1572 C CA . GLU A 1 192 ? 2.395 15.578 2.094 1.00 93.88 192 GLU A CA 1
ATOM 1573 C C . GLU A 1 192 ? 1.398 14.420 1.996 1.00 93.88 192 GLU A C 1
ATOM 1575 O O . GLU A 1 192 ? 1.021 13.853 3.024 1.00 93.88 192 GLU A O 1
ATOM 1580 N N . ASP A 1 193 ? 1.036 14.007 0.780 1.00 94.00 193 ASP A N 1
ATOM 1581 C CA . ASP A 1 193 ? 0.157 12.856 0.569 1.00 94.00 193 ASP A CA 1
ATOM 1582 C C . ASP A 1 193 ? 0.802 11.548 1.046 1.00 94.00 193 ASP A C 1
ATOM 1584 O O . ASP A 1 193 ? 0.180 10.774 1.774 1.00 94.00 193 ASP A O 1
ATOM 1588 N N . LEU A 1 194 ? 2.075 11.305 0.722 1.00 95.00 194 LEU A N 1
ATOM 1589 C CA . LEU A 1 194 ? 2.771 10.106 1.193 1.00 95.00 194 LEU A CA 1
ATOM 1590 C C . LEU A 1 194 ? 2.890 10.080 2.719 1.00 95.00 194 LEU A C 1
ATOM 1592 O O . LEU A 1 194 ? 2.639 9.037 3.325 1.00 95.00 194 LEU A O 1
ATOM 1596 N N . LYS A 1 195 ? 3.199 11.211 3.365 1.00 95.06 195 LYS A N 1
ATOM 1597 C CA . LYS A 1 195 ? 3.186 11.314 4.834 1.00 95.06 195 LYS A CA 1
ATOM 1598 C C . LYS A 1 195 ? 1.806 10.999 5.392 1.00 95.06 195 LYS A C 1
ATOM 1600 O O . LYS A 1 195 ? 1.697 10.249 6.357 1.00 95.06 195 LYS A O 1
ATOM 1605 N N . TYR A 1 196 ? 0.753 11.500 4.748 1.00 96.56 196 TYR A N 1
ATOM 1606 C CA . TYR A 1 196 ? -0.619 11.242 5.169 1.00 96.56 196 TYR A CA 1
ATOM 1607 C C . TYR A 1 196 ? -0.973 9.749 5.165 1.00 96.56 196 TYR A C 1
ATOM 1609 O O . TYR A 1 196 ? -1.756 9.315 6.012 1.00 96.56 196 TYR A O 1
ATOM 1617 N N . PHE A 1 197 ? -0.406 8.951 4.257 1.00 96.56 197 PHE A N 1
ATOM 1618 C CA . PHE A 1 197 ? -0.671 7.509 4.175 1.00 96.56 197 PHE A CA 1
ATOM 1619 C C . PHE A 1 197 ? 0.321 6.627 4.945 1.00 96.56 197 PHE A C 1
ATOM 1621 O O . PHE A 1 197 ? -0.053 5.519 5.321 1.00 96.56 197 PHE A O 1
ATOM 1628 N N . THR A 1 198 ? 1.536 7.111 5.210 1.00 94.19 198 THR A N 1
ATOM 1629 C CA . THR A 1 198 ? 2.624 6.318 5.816 1.00 94.19 198 THR A CA 1
ATOM 1630 C C . THR A 1 198 ? 2.890 6.629 7.288 1.00 94.19 198 THR A C 1
ATOM 1632 O O . THR A 1 198 ? 3.364 5.759 8.008 1.00 94.19 198 THR A O 1
ATOM 1635 N N . GLU A 1 199 ? 2.591 7.839 7.770 1.00 92.00 199 GLU A N 1
ATOM 1636 C CA . GLU A 1 199 ? 2.797 8.202 9.175 1.00 92.00 199 GLU A CA 1
ATOM 1637 C C . GLU A 1 199 ? 1.533 7.940 10.000 1.00 92.00 199 GLU A C 1
ATOM 1639 O O . GLU A 1 199 ? 0.456 8.454 9.692 1.00 92.00 199 GLU A O 1
ATOM 1644 N N . ASN A 1 200 ? 1.662 7.187 11.100 1.00 92.69 200 ASN A N 1
ATOM 1645 C CA . ASN A 1 200 ? 0.521 6.785 11.936 1.00 92.69 200 ASN A CA 1
ATOM 1646 C C . ASN A 1 200 ? -0.581 6.108 11.099 1.00 92.69 200 ASN A C 1
ATOM 1648 O O . ASN A 1 200 ? -1.777 6.343 11.285 1.00 92.69 200 ASN A O 1
ATOM 1652 N N . GLU A 1 201 ? -0.153 5.260 10.173 1.00 93.56 201 GLU A N 1
ATOM 1653 C CA . GLU A 1 201 ? -0.903 4.611 9.110 1.00 93.56 201 GLU A CA 1
ATOM 1654 C C . GLU A 1 201 ? -2.168 3.901 9.618 1.00 93.56 201 GLU A C 1
ATOM 1656 O O . GLU A 1 201 ? -3.230 3.987 8.993 1.00 93.56 201 GLU A O 1
ATOM 1661 N N . PHE A 1 202 ? -2.097 3.322 10.820 1.00 96.50 202 PHE A N 1
ATOM 1662 C CA . PHE A 1 202 ? -3.191 2.607 11.481 1.00 96.50 202 PHE A CA 1
ATOM 1663 C C . PHE A 1 202 ? -3.986 3.433 12.508 1.00 96.50 202 PHE A C 1
ATOM 1665 O O . PHE A 1 202 ? -4.815 2.882 13.235 1.00 96.50 202 PHE A O 1
ATOM 1672 N N . LYS A 1 203 ? -3.777 4.751 12.586 1.00 98.06 203 LYS A N 1
ATOM 1673 C CA . LYS A 1 203 ? -4.620 5.657 13.381 1.00 98.06 203 LYS A CA 1
ATOM 1674 C C . LYS A 1 203 ? -5.766 6.212 12.542 1.00 98.06 203 LYS A C 1
ATOM 1676 O O . LYS A 1 203 ? -5.582 6.558 11.373 1.00 98.06 203 LYS A O 1
ATOM 1681 N N . ASN A 1 204 ? -6.939 6.333 13.160 1.00 98.44 204 ASN A N 1
ATOM 1682 C CA . ASN A 1 204 ? -8.074 7.020 12.554 1.00 98.44 204 ASN A CA 1
ATOM 1683 C C . ASN A 1 204 ? -7.786 8.513 12.470 1.00 98.44 204 ASN A C 1
ATOM 1685 O O . ASN A 1 204 ? -7.396 9.128 13.465 1.00 98.44 204 ASN A O 1
ATOM 1689 N N . ARG A 1 205 ? -7.954 9.083 11.281 1.00 98.25 205 ARG A N 1
ATOM 1690 C CA . ARG A 1 205 ? -7.576 10.466 11.011 1.00 98.25 205 ARG A CA 1
ATOM 1691 C C . ARG A 1 205 ? -8.419 11.083 9.911 1.00 98.25 205 ARG A C 1
ATOM 1693 O O . ARG A 1 205 ? -8.989 10.378 9.086 1.00 98.25 205 ARG A O 1
ATOM 1700 N N . TYR A 1 206 ? -8.454 12.404 9.878 1.00 98.00 206 TYR A N 1
ATOM 1701 C CA . TYR A 1 206 ? -9.072 13.196 8.820 1.00 98.00 206 TYR A CA 1
ATOM 1702 C C . TYR A 1 206 ? -8.318 14.523 8.662 1.00 98.00 206 TYR A C 1
ATOM 1704 O O . TYR A 1 206 ? -7.477 14.858 9.497 1.00 98.00 206 TYR A O 1
ATOM 1712 N N . LYS A 1 207 ? -8.583 15.259 7.582 1.00 96.50 207 LYS A N 1
ATOM 1713 C CA . LYS A 1 207 ? -8.100 16.627 7.377 1.00 96.50 207 LYS A CA 1
ATOM 1714 C C . LYS A 1 207 ? -9.210 17.616 7.720 1.00 96.50 207 LYS A C 1
ATOM 1716 O O . LYS A 1 207 ? -10.324 17.505 7.208 1.00 96.50 207 LYS A O 1
ATOM 1721 N N . ASP A 1 208 ? -8.929 18.561 8.610 1.00 93.50 208 ASP A N 1
ATOM 1722 C CA . ASP A 1 208 ? -9.879 19.615 8.962 1.00 93.50 208 ASP A CA 1
ATOM 1723 C C . ASP A 1 208 ? -10.012 20.674 7.845 1.00 93.50 208 ASP A C 1
ATOM 1725 O O . ASP A 1 208 ? -9.414 20.568 6.773 1.00 93.50 208 ASP A O 1
ATOM 1729 N N . LYS A 1 209 ? -10.804 21.727 8.085 1.00 90.50 209 LYS A N 1
ATOM 1730 C CA . LYS A 1 209 ? -11.001 22.820 7.111 1.00 90.50 209 LYS A CA 1
ATOM 1731 C C . LYS A 1 209 ? -9.718 23.596 6.786 1.00 90.50 209 LYS A C 1
ATOM 1733 O O . LYS A 1 209 ? -9.689 24.301 5.783 1.00 90.50 209 LYS A O 1
ATOM 1738 N N . SER A 1 210 ? -8.696 23.486 7.630 1.00 92.00 210 SER A N 1
ATOM 1739 C CA . SER A 1 210 ? -7.377 24.095 7.451 1.00 92.00 210 SER A CA 1
ATOM 1740 C C . SER A 1 210 ? -6.372 23.110 6.841 1.00 92.00 210 SER A C 1
ATOM 1742 O O . SER A 1 210 ? -5.180 23.399 6.829 1.00 92.00 210 SER A O 1
ATOM 1744 N N . HIS A 1 211 ? -6.839 21.950 6.359 1.00 89.81 211 HIS A N 1
ATOM 1745 C CA . HIS A 1 211 ? -6.034 20.837 5.852 1.00 89.81 211 HIS A CA 1
ATOM 1746 C C . HIS A 1 211 ? -5.090 20.193 6.879 1.00 89.81 211 HIS A C 1
ATOM 1748 O O . HIS A 1 211 ? -4.200 19.429 6.502 1.00 89.81 211 HIS A O 1
ATOM 1754 N N . GLN A 1 212 ? -5.317 20.422 8.173 1.00 93.88 212 GLN A N 1
ATOM 1755 C CA . GLN A 1 212 ? -4.509 19.829 9.232 1.00 93.88 212 GLN A CA 1
ATOM 1756 C C . GLN A 1 212 ? -4.997 18.427 9.578 1.00 93.88 212 GLN A C 1
ATOM 1758 O O . GLN A 1 212 ? -6.199 18.165 9.643 1.00 93.88 212 GLN A O 1
ATOM 1763 N N . ILE A 1 213 ? -4.046 17.523 9.821 1.00 96.62 213 ILE A N 1
ATOM 1764 C CA . ILE A 1 213 ? -4.332 16.141 10.208 1.00 96.62 213 ILE A CA 1
ATOM 1765 C C . ILE A 1 213 ? -4.809 16.123 11.660 1.00 96.62 213 ILE A C 1
ATOM 1767 O O . ILE A 1 213 ? -4.082 16.524 12.569 1.00 96.62 213 ILE A O 1
ATOM 1771 N N . VAL A 1 214 ? -6.015 15.607 11.875 1.00 97.62 214 VAL A N 1
ATOM 1772 C CA . VAL A 1 214 ? -6.610 15.415 13.199 1.00 97.62 214 VAL A CA 1
ATOM 1773 C C . VAL A 1 214 ? -6.913 13.937 13.398 1.00 97.62 214 VAL A C 1
ATOM 1775 O O . VAL A 1 214 ? -7.375 13.262 12.477 1.00 97.62 214 VAL A O 1
ATOM 1778 N N . PHE A 1 215 ? -6.647 13.433 14.602 1.00 98.00 215 PHE A N 1
ATOM 1779 C CA . PHE A 1 215 ? -6.899 12.045 14.979 1.00 98.00 215 PHE A CA 1
ATOM 1780 C C . PHE A 1 215 ? -8.197 11.928 15.769 1.00 98.00 215 PHE A C 1
ATOM 1782 O O . PHE A 1 215 ? -8.427 12.709 16.692 1.00 98.00 215 PHE A O 1
ATOM 1789 N N . THR A 1 216 ? -9.012 10.932 15.433 1.00 97.94 216 THR A N 1
ATOM 1790 C CA . THR A 1 216 ? -10.197 10.579 16.226 1.00 97.94 216 THR A CA 1
ATOM 1791 C C . THR A 1 216 ? -9.855 9.473 17.214 1.00 97.94 216 THR A C 1
ATOM 1793 O O . THR A 1 216 ? -8.882 8.730 17.043 1.00 97.94 216 THR A O 1
ATOM 1796 N N . LYS A 1 217 ? -10.662 9.354 18.266 1.00 96.50 217 LYS A N 1
ATOM 1797 C CA . LYS A 1 217 ? -10.505 8.326 19.294 1.00 96.50 217 LYS A CA 1
ATOM 1798 C C . LYS A 1 217 ? -10.709 6.922 18.724 1.00 96.50 217 LYS A C 1
ATOM 1800 O O . LYS A 1 217 ? -9.928 6.023 19.029 1.00 96.50 217 LYS A O 1
ATOM 1805 N N . ASP A 1 218 ? -11.752 6.748 17.921 1.00 97.31 218 ASP A N 1
ATOM 1806 C CA . ASP A 1 218 ? -12.190 5.468 17.370 1.00 97.31 218 ASP A CA 1
ATOM 1807 C C . ASP A 1 218 ? -12.895 5.656 16.010 1.00 97.31 218 ASP A C 1
ATOM 1809 O O . ASP A 1 218 ? -13.067 6.779 15.511 1.00 97.31 218 ASP A O 1
ATOM 1813 N N . ALA A 1 219 ? -13.220 4.537 15.360 1.00 97.56 219 ALA A N 1
ATOM 1814 C CA . ALA A 1 219 ? -13.930 4.517 14.087 1.00 97.56 219 ALA A CA 1
ATOM 1815 C C . ALA A 1 219 ? -15.369 5.049 14.207 1.00 97.56 219 ALA A C 1
ATOM 1817 O O . ALA A 1 219 ? -15.892 5.597 13.240 1.00 97.56 219 ALA A O 1
ATOM 1818 N N . GLU A 1 220 ? -16.010 4.925 15.373 1.00 97.44 220 GLU A N 1
ATOM 1819 C CA . GLU A 1 220 ? -17.370 5.429 15.590 1.00 97.44 220 GLU A CA 1
ATOM 1820 C C . GLU A 1 220 ? -17.415 6.954 15.489 1.00 97.44 220 GLU A C 1
ATOM 1822 O O . GLU A 1 220 ? -18.217 7.502 14.728 1.00 97.44 220 GLU A O 1
ATOM 1827 N N . GLU A 1 221 ? -16.487 7.639 16.156 1.00 97.94 221 GLU A N 1
ATOM 1828 C CA . GLU A 1 221 ? -16.326 9.088 16.041 1.00 97.94 221 GLU A CA 1
ATOM 1829 C C . GLU A 1 221 ? -16.003 9.515 14.598 1.00 97.94 221 GLU A C 1
ATOM 1831 O O . GLU A 1 221 ? -16.643 10.423 14.059 1.00 97.94 221 GLU A O 1
ATOM 1836 N N . LEU A 1 222 ? -15.054 8.829 13.943 1.00 98.31 222 LEU A N 1
ATOM 1837 C CA . LEU A 1 222 ? -14.643 9.140 12.569 1.00 98.31 222 LEU A CA 1
ATOM 1838 C C . LEU A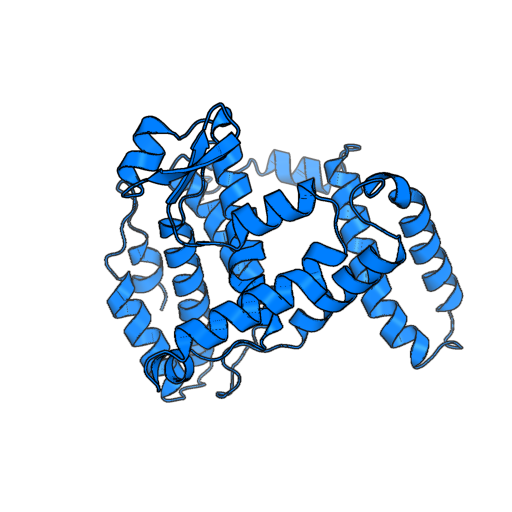 1 222 ? -15.827 9.097 11.600 1.00 98.31 222 LEU A C 1
ATOM 1840 O O . LEU A 1 222 ? -16.028 10.028 10.818 1.00 98.31 222 LEU A O 1
ATOM 1844 N N . PHE A 1 223 ? -16.610 8.021 11.644 1.00 98.06 223 PHE A N 1
ATOM 1845 C CA . PHE A 1 223 ? -17.697 7.836 10.692 1.00 98.06 223 PHE A CA 1
ATOM 1846 C C . PHE A 1 223 ? -18.925 8.684 11.022 1.00 98.06 223 PHE A C 1
ATOM 1848 O O . PHE A 1 223 ? -19.618 9.124 10.106 1.00 98.06 223 PHE A O 1
ATOM 1855 N N . THR A 1 224 ? -19.184 8.953 12.302 1.00 97.31 224 THR A N 1
ATOM 1856 C CA . THR A 1 224 ? -20.332 9.771 12.715 1.00 97.31 224 THR A CA 1
ATOM 1857 C C . THR A 1 224 ? -20.159 11.228 12.297 1.00 97.31 224 THR A C 1
ATOM 1859 O O . THR A 1 224 ? -21.105 11.842 11.805 1.00 97.31 224 THR A O 1
ATOM 1862 N N . PHE A 1 225 ? -18.956 11.787 12.464 1.00 97.06 225 PHE A N 1
ATOM 1863 C CA . PHE A 1 225 ? -18.735 13.225 12.285 1.00 97.06 225 PHE A CA 1
ATOM 1864 C C . PHE A 1 225 ? -17.984 13.595 11.003 1.00 97.06 225 PHE A C 1
ATOM 1866 O O . PHE A 1 225 ? -18.152 14.709 10.508 1.00 97.06 225 PHE A O 1
ATOM 1873 N N . PHE A 1 226 ? -17.179 12.686 10.442 1.00 97.56 226 PHE A N 1
ATOM 1874 C CA . PHE A 1 226 ? -16.225 13.015 9.374 1.00 97.56 226 PHE A CA 1
ATOM 1875 C C . PHE A 1 226 ? -16.321 12.102 8.142 1.00 97.56 226 PHE A C 1
ATOM 1877 O O . PHE A 1 226 ? -15.446 12.138 7.275 1.00 97.56 226 PHE A O 1
ATOM 1884 N N . ASN A 1 227 ? -17.403 11.329 7.998 1.00 97.31 227 ASN A N 1
ATOM 1885 C CA . ASN A 1 227 ? -17.679 10.525 6.801 1.00 97.31 227 ASN A CA 1
ATOM 1886 C C . ASN A 1 227 ? -18.215 11.373 5.631 1.00 97.31 227 ASN A C 1
ATOM 1888 O O . ASN A 1 227 ? -19.310 11.149 5.116 1.00 97.31 227 ASN A O 1
ATOM 1892 N N . HIS A 1 228 ? -17.454 12.386 5.225 1.00 96.75 228 HIS A N 1
ATOM 1893 C CA . HIS A 1 228 ? -17.808 13.286 4.131 1.00 96.75 228 HIS A CA 1
ATOM 1894 C C . HIS A 1 228 ? -16.579 13.578 3.270 1.00 96.75 228 HIS A C 1
ATOM 1896 O O . HIS A 1 228 ? -15.464 13.655 3.787 1.00 96.75 228 HIS A O 1
ATOM 1902 N N . ASP A 1 229 ? -16.768 13.748 1.958 1.00 96.50 229 ASP A N 1
ATOM 1903 C CA . ASP A 1 229 ? -15.650 13.791 1.001 1.00 96.50 229 ASP A CA 1
ATOM 1904 C C . ASP A 1 229 ? -14.642 14.920 1.280 1.00 96.50 229 ASP A C 1
ATOM 1906 O O . ASP A 1 229 ? -13.447 14.779 1.013 1.00 96.50 229 ASP A O 1
ATOM 1910 N N . THR A 1 230 ? -15.117 16.001 1.898 1.00 95.69 230 THR A N 1
ATOM 1911 C CA . THR A 1 230 ? -14.349 17.186 2.300 1.00 95.69 230 THR A CA 1
ATOM 1912 C C . THR A 1 230 ? -13.281 16.911 3.354 1.00 95.69 230 THR A C 1
ATOM 1914 O O . THR A 1 230 ? -12.304 17.647 3.411 1.00 95.69 230 THR A O 1
ATOM 1917 N N . TYR A 1 231 ? -13.458 15.885 4.192 1.00 96.25 231 TYR A N 1
ATOM 1918 C CA . TYR A 1 231 ? -12.556 15.608 5.315 1.00 96.25 231 TYR A CA 1
ATOM 1919 C C . TYR A 1 231 ? -11.430 14.638 4.968 1.00 96.25 231 TYR A C 1
ATOM 1921 O O . TYR A 1 231 ? -10.530 14.449 5.779 1.00 96.25 231 TYR A O 1
ATOM 1929 N N . GLN A 1 232 ? -11.468 14.000 3.792 1.00 95.25 232 GLN A N 1
ATOM 1930 C CA . GLN A 1 232 ? -10.439 13.046 3.363 1.00 95.25 232 GLN A CA 1
ATOM 1931 C C . GLN A 1 232 ? -10.098 12.001 4.444 1.00 95.25 232 GLN A C 1
ATOM 1933 O O . GLN A 1 232 ? -8.932 11.712 4.670 1.00 95.25 232 GLN A O 1
ATOM 1938 N N . GLY A 1 233 ? -11.093 11.455 5.151 1.00 97.50 233 GLY A N 1
ATOM 1939 C CA . GLY A 1 233 ? -10.847 10.569 6.293 1.00 97.50 233 GLY A CA 1
ATOM 1940 C C . GLY A 1 233 ? -10.129 9.258 5.942 1.00 97.50 233 GLY A C 1
ATOM 1941 O O . GLY A 1 233 ? -10.210 8.771 4.816 1.00 97.50 233 GLY A O 1
ATOM 1942 N N . VAL A 1 234 ? -9.456 8.673 6.935 1.00 98.50 234 VAL A N 1
ATOM 1943 C CA . VAL A 1 234 ? -8.846 7.337 6.913 1.00 98.50 234 VAL A CA 1
ATOM 1944 C C . VAL A 1 234 ? -9.172 6.628 8.226 1.00 98.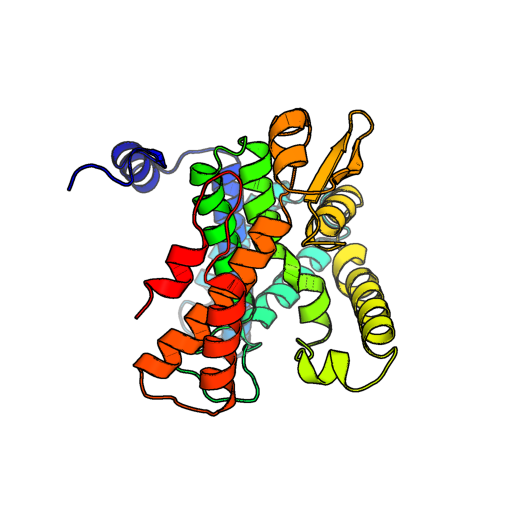50 234 VAL A C 1
ATOM 1946 O O . VAL A 1 234 ? -8.776 7.073 9.303 1.00 98.50 234 VAL A O 1
ATOM 1949 N N . CYS A 1 235 ? -9.845 5.487 8.139 1.00 98.50 235 CYS A N 1
ATOM 1950 C CA . CYS A 1 235 ? -10.043 4.545 9.231 1.00 98.50 235 CYS A CA 1
ATOM 1951 C C . CYS A 1 235 ? -8.835 3.609 9.332 1.00 98.50 235 CYS A C 1
ATOM 1953 O O . CYS A 1 235 ? -8.788 2.531 8.736 1.00 98.50 235 CYS A O 1
ATOM 1955 N N . GLY A 1 236 ? -7.831 4.027 10.099 1.00 98.19 236 GLY A N 1
ATOM 1956 C CA . GLY A 1 236 ? -6.641 3.219 10.346 1.00 98.19 236 GLY A CA 1
ATOM 1957 C C . GLY A 1 236 ? -6.942 1.895 11.062 1.00 98.19 236 GLY A C 1
ATOM 1958 O O . GLY A 1 236 ? -6.252 0.903 10.824 1.00 98.19 236 GLY A O 1
ATOM 1959 N N . GLU A 1 237 ? -8.010 1.833 11.868 1.00 98.12 237 GLU A N 1
ATOM 1960 C CA . GLU A 1 237 ? -8.468 0.579 12.484 1.00 98.12 237 GLU A CA 1
ATOM 1961 C C . GLU A 1 237 ? -8.859 -0.473 11.438 1.00 98.12 237 GLU A C 1
ATOM 1963 O O . GLU A 1 237 ? -8.443 -1.630 11.550 1.00 98.12 237 GLU A O 1
ATOM 1968 N N . LEU A 1 238 ? -9.596 -0.070 10.394 1.00 98.50 238 LEU A N 1
ATOM 1969 C CA . LEU A 1 238 ? -9.944 -0.942 9.270 1.00 98.50 238 LEU A CA 1
ATOM 1970 C C . LEU A 1 238 ? -8.682 -1.432 8.560 1.00 98.50 238 LEU A C 1
ATOM 1972 O O . LEU A 1 238 ? -8.534 -2.634 8.332 1.00 98.50 238 LEU A O 1
ATOM 1976 N N . LEU A 1 239 ? -7.759 -0.520 8.244 1.00 98.50 239 LEU A N 1
ATOM 1977 C CA . LEU A 1 239 ? -6.510 -0.871 7.567 1.00 98.50 239 LEU A CA 1
ATOM 1978 C C . LEU A 1 239 ? -5.690 -1.869 8.387 1.00 98.50 239 LEU A C 1
ATOM 1980 O O . LEU A 1 239 ? -5.157 -2.824 7.825 1.00 98.50 239 LEU A O 1
ATOM 1984 N N . LYS A 1 240 ? -5.675 -1.739 9.722 1.00 98.06 240 LYS A N 1
ATOM 1985 C CA . LYS A 1 240 ? -4.979 -2.702 10.584 1.00 98.06 240 LYS A CA 1
ATOM 1986 C C . LYS A 1 240 ? -5.661 -4.063 10.634 1.00 98.06 240 LYS A C 1
ATOM 1988 O O . LYS A 1 240 ? -4.999 -5.075 10.862 1.00 98.06 240 LYS A O 1
ATOM 1993 N N . VAL A 1 241 ? -6.982 -4.123 10.476 1.00 98.19 241 VAL A N 1
ATOM 1994 C CA . VAL A 1 241 ? -7.686 -5.403 10.312 1.00 98.19 241 VAL A CA 1
ATOM 1995 C C . VAL A 1 241 ? -7.334 -6.029 8.961 1.00 98.19 241 VAL A C 1
ATOM 1997 O O . VAL A 1 241 ? -7.067 -7.227 8.925 1.00 98.19 241 VAL A O 1
ATOM 2000 N N . CYS A 1 242 ? -7.265 -5.237 7.888 1.00 98.44 242 CYS A N 1
ATOM 2001 C CA . CYS A 1 242 ? -6.921 -5.703 6.541 1.00 98.44 242 CYS A CA 1
ATOM 2002 C C . CYS A 1 242 ? -5.480 -6.231 6.449 1.00 98.44 242 CYS A C 1
ATOM 2004 O O . CYS A 1 242 ? -5.270 -7.307 5.897 1.00 98.44 242 CYS A O 1
ATOM 2006 N N . ASP A 1 243 ? -4.505 -5.534 7.039 1.00 97.31 243 ASP A N 1
ATOM 2007 C CA . ASP A 1 243 ? -3.111 -5.996 7.167 1.00 97.31 243 ASP A CA 1
ATOM 2008 C C . ASP A 1 243 ? -3.040 -7.375 7.850 1.00 97.31 243 ASP A C 1
ATOM 2010 O O . ASP A 1 243 ? -2.566 -8.363 7.278 1.00 97.31 243 ASP A O 1
ATOM 2014 N N . HIS A 1 244 ? -3.650 -7.490 9.035 1.00 97.44 244 HIS A N 1
ATOM 2015 C CA . HIS A 1 244 ? -3.730 -8.762 9.751 1.00 97.44 244 HIS A CA 1
ATOM 2016 C C . HIS A 1 244 ? -4.466 -9.853 8.968 1.00 97.44 244 HIS A C 1
ATOM 2018 O O . HIS A 1 244 ? -4.087 -11.021 9.058 1.00 97.44 244 HIS A O 1
ATOM 2024 N N . LEU A 1 245 ? -5.512 -9.499 8.218 1.00 97.75 245 LEU A N 1
ATOM 2025 C CA . LEU A 1 245 ? -6.239 -10.447 7.382 1.00 97.75 245 LEU A CA 1
ATOM 2026 C C . LEU A 1 245 ? -5.345 -10.961 6.252 1.00 97.75 245 LEU A C 1
ATOM 2028 O O . LEU A 1 245 ? -5.287 -12.169 6.052 1.00 97.75 245 LEU A O 1
ATOM 2032 N N . SER A 1 246 ? -4.580 -10.093 5.583 1.00 96.38 246 SER A N 1
ATOM 2033 C CA . SER A 1 246 ? -3.636 -10.517 4.540 1.00 96.38 246 SER A CA 1
ATOM 2034 C C . SER A 1 246 ? -2.597 -11.482 5.106 1.00 96.38 246 SER A C 1
ATOM 2036 O O . SER A 1 246 ? -2.407 -12.571 4.566 1.00 96.38 246 SER A O 1
ATOM 2038 N N . ALA A 1 247 ? -1.978 -11.137 6.240 1.00 94.19 247 ALA A N 1
ATOM 2039 C CA . ALA A 1 247 ? -0.995 -11.999 6.897 1.00 94.19 247 ALA A CA 1
ATOM 2040 C C . ALA A 1 247 ? -1.593 -13.354 7.329 1.00 94.19 247 ALA A C 1
ATOM 2042 O O . ALA A 1 247 ? -0.947 -14.397 7.205 1.00 94.19 247 ALA A O 1
ATOM 2043 N N . PHE A 1 248 ? -2.844 -13.359 7.798 1.00 95.94 248 PHE A N 1
ATOM 2044 C CA . PHE A 1 248 ? -3.567 -14.578 8.156 1.00 95.94 248 PHE A CA 1
ATOM 2045 C C . PHE A 1 248 ? -3.849 -15.459 6.932 1.00 95.94 248 PHE A C 1
ATOM 2047 O O . PHE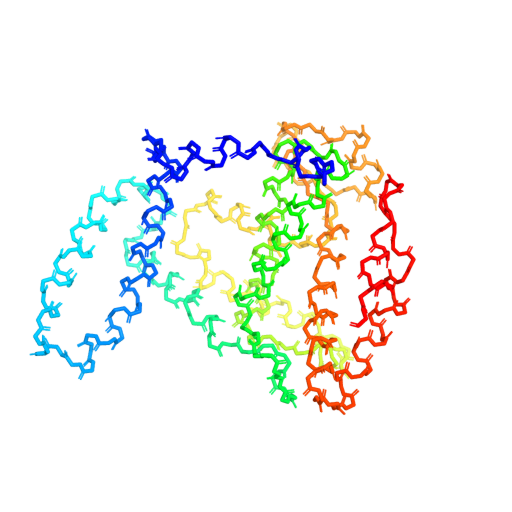 A 1 248 ? -3.585 -16.661 6.977 1.00 95.94 248 PHE A O 1
ATOM 2054 N N . LEU A 1 249 ? -4.334 -14.874 5.833 1.00 95.62 249 LEU A N 1
ATOM 2055 C CA . LEU A 1 249 ? -4.602 -15.585 4.581 1.00 95.62 249 LEU A CA 1
ATOM 2056 C C . LEU A 1 249 ? -3.315 -16.169 3.987 1.00 95.62 249 LEU A C 1
ATOM 2058 O O . LEU A 1 249 ? -3.295 -17.334 3.596 1.00 95.62 249 LEU A O 1
ATOM 2062 N N . GLU A 1 250 ? -2.220 -15.406 3.986 1.00 94.31 250 GLU A N 1
ATOM 2063 C CA . GLU A 1 250 ? -0.897 -15.873 3.556 1.00 94.31 250 GLU A CA 1
ATOM 2064 C C . GLU A 1 250 ? -0.469 -17.145 4.302 1.00 94.31 250 GLU A C 1
ATOM 2066 O O . GLU A 1 250 ? -0.006 -18.108 3.676 1.00 94.31 250 GLU A O 1
ATOM 2071 N N . ALA A 1 251 ? -0.653 -17.168 5.625 1.00 93.56 251 ALA A N 1
ATOM 2072 C CA . ALA A 1 251 ? -0.318 -18.317 6.455 1.00 93.56 251 ALA A CA 1
ATOM 2073 C C . ALA A 1 251 ? -1.284 -19.490 6.236 1.00 93.56 251 ALA A C 1
ATOM 2075 O O . ALA A 1 251 ? -0.846 -20.610 5.971 1.00 93.56 251 ALA A O 1
ATOM 2076 N N . LYS A 1 252 ? -2.597 -19.243 6.269 1.00 94.44 252 LYS A N 1
ATOM 2077 C CA . LYS A 1 252 ? -3.634 -20.273 6.111 1.00 94.44 252 LYS A CA 1
ATOM 2078 C C . LYS A 1 252 ? -3.608 -20.962 4.752 1.00 94.44 252 LYS A C 1
ATOM 2080 O O . LYS A 1 252 ? -3.737 -22.182 4.707 1.00 94.44 252 LYS A O 1
ATOM 2085 N N . ILE A 1 253 ? -3.395 -20.215 3.669 1.00 94.56 253 ILE A N 1
ATOM 2086 C CA . ILE A 1 253 ? -3.243 -20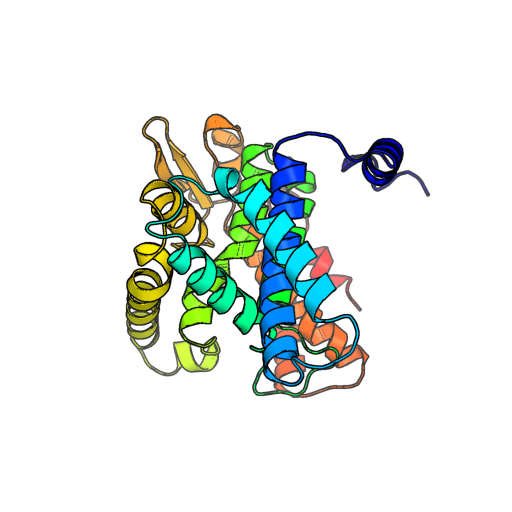.792 2.328 1.00 94.56 253 ILE A CA 1
ATOM 2087 C C . ILE A 1 253 ? -2.010 -21.699 2.288 1.00 94.56 253 ILE A C 1
ATOM 2089 O O . ILE A 1 253 ? -2.058 -22.786 1.731 1.00 94.56 253 ILE A O 1
ATOM 2093 N N . SER A 1 254 ? -0.909 -21.304 2.920 1.00 93.38 254 SER A N 1
ATOM 2094 C CA . SER A 1 254 ? 0.301 -22.139 2.940 1.00 93.38 254 SER A CA 1
ATOM 2095 C C . SER A 1 254 ? 0.088 -23.432 3.730 1.00 93.38 254 SER A C 1
ATOM 2097 O O . SER A 1 254 ? 0.502 -24.506 3.291 1.00 93.38 254 SER A O 1
ATOM 2099 N N . LEU A 1 255 ? -0.628 -23.341 4.854 1.00 93.06 255 LEU A N 1
ATOM 2100 C CA . LEU A 1 255 ? -1.023 -24.495 5.660 1.00 93.06 255 LEU A CA 1
ATOM 2101 C C . LEU A 1 255 ? -1.931 -25.453 4.881 1.00 93.06 255 LEU A C 1
ATOM 2103 O O . LEU A 1 255 ? -1.737 -26.664 4.970 1.00 93.06 255 LEU A O 1
ATOM 2107 N N . SER A 1 256 ? -2.879 -24.943 4.086 1.00 92.56 256 SER A N 1
ATOM 2108 C CA . SER A 1 256 ? -3.763 -25.790 3.271 1.00 92.56 256 SER A CA 1
ATOM 2109 C C . SER A 1 256 ? -3.029 -26.512 2.135 1.00 92.56 256 SER A C 1
ATOM 2111 O O . SER A 1 256 ? -3.462 -27.581 1.714 1.00 92.56 256 SER A O 1
ATOM 2113 N N . HIS A 1 257 ? -1.877 -25.990 1.702 1.00 91.94 257 HIS A N 1
ATOM 2114 C CA . HIS A 1 257 ? -0.963 -26.656 0.767 1.00 91.94 257 HIS A CA 1
ATOM 2115 C C . HIS A 1 257 ? 0.044 -27.597 1.459 1.00 91.94 257 HIS A C 1
ATOM 2117 O O . HIS A 1 257 ? 0.946 -28.118 0.805 1.00 91.94 257 HIS A O 1
ATOM 2123 N N . GLY A 1 258 ? -0.088 -27.832 2.770 1.00 90.25 258 GLY A N 1
ATOM 2124 C CA . GLY A 1 258 ? 0.747 -28.773 3.524 1.00 90.25 258 GLY A CA 1
ATOM 2125 C C . GLY A 1 258 ? 2.066 -28.199 4.050 1.00 90.25 258 GLY A C 1
ATOM 2126 O O . GLY A 1 258 ? 2.910 -28.956 4.526 1.00 90.25 258 GLY A O 1
ATOM 2127 N N . ILE A 1 259 ? 2.267 -26.877 3.996 1.00 89.44 259 ILE A N 1
ATOM 2128 C CA . ILE A 1 259 ? 3.452 -26.233 4.575 1.00 89.44 259 ILE A CA 1
ATOM 2129 C C . ILE A 1 259 ? 3.141 -25.799 6.000 1.00 89.44 259 ILE A C 1
ATOM 2131 O O . ILE A 1 259 ? 2.503 -24.775 6.234 1.00 89.44 259 ILE A O 1
ATOM 2135 N N . SER A 1 260 ? 3.605 -26.596 6.958 1.00 88.12 260 SER A N 1
ATOM 2136 C CA . SER A 1 260 ? 3.201 -26.510 8.364 1.00 88.12 260 SER A CA 1
ATOM 2137 C C . SER A 1 260 ? 4.367 -26.189 9.297 1.00 88.12 260 SER A C 1
ATOM 2139 O O . SER A 1 260 ? 4.636 -26.919 10.248 1.00 88.12 260 SER A O 1
ATOM 2141 N N . SER A 1 261 ? 5.082 -25.094 9.033 1.00 90.00 261 SER A N 1
ATOM 2142 C CA . SER A 1 261 ? 6.086 -24.601 9.979 1.00 90.00 261 SER A CA 1
ATOM 2143 C C . SER A 1 261 ? 5.427 -24.073 11.259 1.00 90.00 261 SER A C 1
ATOM 2145 O O . SER A 1 261 ? 4.286 -23.601 11.245 1.00 90.00 261 SER A O 1
ATOM 2147 N N . SER A 1 262 ? 6.158 -24.109 12.377 1.00 88.31 262 SER A N 1
ATOM 2148 C CA . SER A 1 262 ? 5.658 -23.592 13.657 1.00 88.31 262 SER A CA 1
ATOM 2149 C C . SER A 1 262 ? 5.272 -22.117 13.587 1.00 88.31 262 SER A C 1
ATOM 2151 O O . SER A 1 262 ? 4.330 -21.706 14.260 1.00 88.31 262 SER A O 1
ATOM 2153 N N . ASP A 1 263 ? 5.982 -21.333 12.777 1.00 88.19 263 ASP A N 1
ATOM 2154 C CA . ASP A 1 263 ? 5.758 -19.894 12.649 1.00 88.19 263 ASP A CA 1
ATOM 2155 C C . ASP A 1 263 ? 4.460 -19.595 11.900 1.00 88.19 263 ASP A C 1
ATOM 2157 O O . ASP A 1 263 ? 3.704 -18.723 12.323 1.00 88.19 263 ASP A O 1
ATOM 2161 N N . LEU A 1 264 ? 4.149 -20.360 10.846 1.00 90.50 264 LEU A N 1
ATOM 2162 C CA . LEU A 1 264 ? 2.894 -20.216 10.104 1.00 90.50 264 LEU A CA 1
ATOM 2163 C C . LEU A 1 264 ? 1.690 -20.658 10.939 1.00 90.50 264 LEU A C 1
ATOM 2165 O O . LEU A 1 264 ? 0.677 -19.960 10.960 1.00 90.50 264 LEU A O 1
ATOM 2169 N N . ILE A 1 265 ? 1.806 -21.784 11.654 1.00 92.38 265 ILE A N 1
ATOM 2170 C CA . ILE A 1 265 ? 0.740 -22.285 12.536 1.00 92.38 265 ILE A CA 1
ATOM 2171 C C . ILE A 1 265 ? 0.447 -21.252 13.626 1.00 92.38 265 ILE A C 1
ATOM 2173 O O . ILE A 1 265 ? -0.671 -20.747 13.715 1.00 92.38 265 ILE A O 1
ATOM 2177 N N . LYS A 1 266 ? 1.468 -20.874 14.408 1.00 92.06 266 LYS A N 1
ATOM 2178 C CA . LYS A 1 266 ? 1.312 -19.906 15.502 1.00 92.06 266 LYS A CA 1
ATOM 2179 C C . LYS A 1 266 ? 0.870 -18.543 14.985 1.00 92.06 266 LYS A C 1
ATOM 2181 O O . LYS A 1 266 ? 0.040 -17.898 15.614 1.00 92.06 266 LYS A O 1
ATOM 2186 N N . GLY A 1 267 ? 1.405 -18.098 13.849 1.00 90.94 267 GLY A N 1
ATOM 2187 C CA . GLY A 1 267 ? 1.016 -16.847 13.208 1.00 90.94 267 GLY A CA 1
ATOM 2188 C C . GLY A 1 267 ? -0.474 -16.814 12.874 1.00 90.94 267 GLY A C 1
ATOM 2189 O O . GLY A 1 267 ? -1.176 -15.892 13.292 1.00 90.94 267 GLY A O 1
ATOM 2190 N N . ALA A 1 268 ? -0.976 -17.851 12.198 1.00 93.88 268 ALA A N 1
ATOM 2191 C CA . ALA A 1 268 ? -2.390 -17.968 11.861 1.00 93.88 268 ALA A CA 1
ATOM 2192 C C . ALA A 1 268 ? -3.283 -18.068 13.111 1.00 93.88 268 ALA A C 1
ATOM 2194 O O . ALA A 1 268 ? -4.296 -17.375 13.196 1.00 93.88 268 ALA A O 1
ATOM 2195 N N . GLU A 1 269 ? -2.905 -18.883 14.099 1.00 95.00 269 GLU A N 1
ATOM 2196 C CA . GLU A 1 269 ? -3.657 -19.049 15.352 1.00 95.00 269 GLU A CA 1
ATOM 2197 C C . GLU A 1 269 ? -3.716 -17.757 16.174 1.00 95.00 269 GLU A C 1
ATOM 2199 O O . GLU A 1 269 ? -4.781 -17.380 16.667 1.00 95.00 269 GLU A O 1
ATOM 2204 N N . ASN A 1 270 ? -2.594 -17.042 16.291 1.00 95.00 270 ASN A N 1
ATOM 2205 C CA . ASN A 1 270 ? -2.521 -15.774 17.013 1.00 95.00 270 ASN A CA 1
ATOM 2206 C C . ASN A 1 270 ? -3.388 -14.703 16.346 1.00 95.00 270 ASN A C 1
ATOM 2208 O O . ASN A 1 270 ? -4.131 -14.005 17.037 1.00 95.00 270 ASN A O 1
ATOM 2212 N N . LEU A 1 271 ? -3.332 -14.593 15.014 1.00 95.94 271 LEU A N 1
ATOM 2213 C CA . LEU A 1 271 ? -4.156 -13.647 14.259 1.00 95.94 271 LEU A CA 1
ATOM 2214 C C . LEU A 1 271 ? -5.644 -13.997 14.350 1.00 95.94 271 LEU A C 1
ATOM 2216 O O . LEU A 1 271 ? -6.460 -13.105 14.585 1.00 95.94 271 LEU A O 1
ATOM 2220 N N . LEU A 1 272 ? -5.997 -15.284 14.256 1.00 96.50 272 LEU A N 1
ATOM 2221 C CA . LEU A 1 272 ? -7.367 -15.745 14.463 1.00 96.50 272 LEU A CA 1
ATOM 2222 C C . LEU A 1 272 ? -7.852 -15.391 15.868 1.00 96.50 272 LEU A C 1
ATOM 2224 O O . LEU A 1 272 ? -8.912 -14.793 16.010 1.00 96.50 272 LEU A O 1
ATOM 2228 N N . LYS A 1 273 ? -7.075 -15.686 16.914 1.00 96.56 273 LYS A N 1
ATOM 2229 C CA . LYS A 1 273 ? -7.438 -15.335 18.292 1.00 96.56 273 LYS A CA 1
ATOM 2230 C C . LYS A 1 273 ? -7.633 -13.826 18.451 1.00 96.56 273 LYS A C 1
ATOM 2232 O O . LYS A 1 273 ? -8.630 -13.406 19.029 1.00 96.56 273 LYS A O 1
ATOM 2237 N N . LEU A 1 274 ? -6.721 -13.027 17.898 1.00 96.25 274 LEU A N 1
ATOM 2238 C CA . LEU A 1 274 ? -6.743 -11.568 17.990 1.00 96.25 274 LEU A CA 1
ATOM 2239 C C . LEU A 1 274 ? -7.941 -10.939 17.264 1.00 96.25 274 LEU A C 1
ATOM 2241 O O . LEU A 1 274 ? -8.509 -9.965 17.753 1.00 96.25 274 LEU A O 1
ATOM 2245 N N . ARG A 1 275 ? -8.304 -11.455 16.085 1.00 96.81 275 ARG A N 1
ATOM 2246 C CA . ARG A 1 275 ? -9.293 -10.828 15.191 1.00 96.81 275 ARG A CA 1
ATOM 2247 C C . ARG A 1 275 ? -10.612 -11.583 15.071 1.00 96.81 275 ARG A C 1
ATOM 2249 O O . ARG A 1 275 ? -11.533 -11.067 14.450 1.00 96.81 275 ARG A O 1
ATOM 2256 N N . SER A 1 276 ? -10.755 -12.735 15.726 1.00 94.69 276 SER A N 1
ATOM 2257 C CA . SER A 1 276 ? -11.972 -13.562 15.709 1.00 94.69 276 SER A CA 1
ATOM 2258 C C . SER A 1 276 ? -13.241 -12.824 16.119 1.00 94.69 276 SER A C 1
ATOM 2260 O O . SER A 1 276 ? -14.307 -13.251 15.709 1.00 94.69 276 SER A O 1
ATOM 2262 N N . HIS A 1 277 ? -13.163 -11.731 16.875 1.00 96.19 277 HIS A N 1
ATOM 2263 C CA . HIS A 1 277 ? -14.319 -10.919 17.274 1.00 96.19 277 HIS A CA 1
ATOM 2264 C C . HIS A 1 277 ? -14.204 -9.459 16.810 1.00 96.19 277 HIS A C 1
ATOM 2266 O O . HIS A 1 277 ? -14.837 -8.577 17.380 1.00 96.19 277 HIS A O 1
ATOM 2272 N N . ALA A 1 278 ? -13.364 -9.184 15.805 1.00 95.88 278 ALA A N 1
ATOM 2273 C CA . ALA A 1 278 ? -13.190 -7.833 15.289 1.00 95.88 278 ALA A CA 1
ATOM 2274 C C . ALA A 1 278 ? -14.493 -7.325 14.660 1.00 95.88 278 ALA A C 1
ATOM 2276 O O . ALA A 1 278 ? -15.056 -7.966 13.772 1.00 95.88 278 ALA A O 1
ATOM 2277 N N . GLN A 1 279 ? -14.939 -6.153 15.100 1.00 96.69 279 GLN A N 1
ATOM 2278 C CA . GLN A 1 279 ? -16.141 -5.500 14.608 1.00 96.69 279 GLN A CA 1
ATOM 2279 C C . GLN A 1 279 ? -15.882 -4.001 14.482 1.00 96.69 279 GLN A C 1
ATOM 2281 O O . GLN A 1 279 ? -15.276 -3.405 15.371 1.00 96.69 279 GLN A O 1
ATOM 2286 N N . ILE A 1 280 ? -16.343 -3.400 13.388 1.00 96.56 280 ILE A N 1
ATOM 2287 C CA . ILE A 1 280 ? -16.295 -1.950 13.164 1.00 96.56 280 ILE A CA 1
ATOM 2288 C C . ILE A 1 280 ? -17.695 -1.517 12.730 1.00 96.56 280 ILE A C 1
ATOM 2290 O O . ILE A 1 280 ? -18.234 -2.076 11.781 1.00 96.56 280 ILE A O 1
ATOM 2294 N N . LEU A 1 281 ? -18.304 -0.560 13.441 1.00 94.75 281 LEU A N 1
ATOM 2295 C CA . LEU A 1 281 ? -19.618 0.021 13.102 1.00 94.75 281 LEU A CA 1
ATOM 2296 C C . LEU A 1 281 ? -20.732 -1.013 12.851 1.00 94.75 281 LEU A C 1
ATOM 2298 O O . LEU A 1 281 ? -21.525 -0.882 11.922 1.00 94.75 281 LEU A O 1
ATOM 2302 N N . GLY A 1 282 ? -20.787 -2.084 13.647 1.00 93.12 282 GLY A N 1
ATOM 2303 C CA . GLY A 1 282 ? -21.784 -3.142 13.431 1.00 93.12 282 GLY A CA 1
ATOM 2304 C C . GLY A 1 282 ? -21.366 -4.237 12.442 1.00 93.12 282 GLY A C 1
ATOM 2305 O O . GLY A 1 282 ? -21.988 -5.294 12.434 1.00 93.12 282 GLY A O 1
ATOM 2306 N N . VAL A 1 283 ? -20.309 -4.031 11.649 1.00 95.81 283 VAL A N 1
ATOM 2307 C CA . VAL A 1 283 ? -19.834 -4.997 10.648 1.00 95.81 283 VAL A CA 1
ATOM 2308 C C . VAL A 1 283 ? -18.861 -5.992 11.281 1.00 95.81 283 VAL A C 1
ATOM 2310 O O . VAL A 1 283 ? -17.794 -5.618 11.768 1.00 95.81 283 VAL A O 1
ATOM 2313 N N . ASP A 1 284 ? -19.232 -7.274 11.269 1.00 96.88 284 ASP A N 1
ATOM 2314 C CA . ASP A 1 284 ? -18.450 -8.394 11.816 1.00 96.88 284 ASP A CA 1
ATOM 2315 C C . ASP A 1 284 ? -17.315 -8.810 10.866 1.00 96.88 284 ASP A C 1
ATOM 2317 O O . ASP A 1 284 ? -17.415 -9.778 10.107 1.00 96.88 284 ASP A O 1
ATOM 2321 N N . LEU A 1 285 ? -16.207 -8.070 10.929 1.00 96.81 285 LEU A N 1
ATOM 2322 C CA . LEU A 1 285 ? -14.982 -8.366 10.180 1.00 96.81 285 LEU A CA 1
ATOM 2323 C C . LEU A 1 285 ? -14.308 -9.661 10.658 1.00 96.81 285 LEU A C 1
ATOM 2325 O O . LEU A 1 285 ? -13.638 -10.341 9.880 1.00 96.81 285 LEU A O 1
ATOM 2329 N N . GLY A 1 286 ? -14.513 -10.053 11.920 1.00 96.25 286 GLY A N 1
ATOM 2330 C CA . GLY A 1 286 ? -13.987 -11.295 12.485 1.00 96.25 286 GLY A CA 1
ATOM 2331 C C . GLY A 1 286 ? -14.485 -12.544 11.757 1.00 96.25 286 GLY A C 1
ATOM 2332 O O . GLY A 1 286 ? -13.782 -13.558 11.710 1.00 96.25 286 GLY A O 1
ATOM 2333 N N . LYS A 1 287 ? -15.650 -12.464 11.102 1.00 96.12 287 LYS A N 1
ATOM 2334 C CA . LYS A 1 287 ? -16.180 -13.527 10.240 1.00 96.12 287 LYS A CA 1
ATOM 2335 C C . LYS A 1 287 ? -15.207 -13.927 9.129 1.00 96.12 287 LYS A C 1
ATOM 2337 O O . LYS A 1 287 ? -15.125 -15.115 8.821 1.00 96.12 287 LYS A O 1
ATOM 2342 N N . LEU A 1 288 ? -14.436 -12.981 8.587 1.00 96.06 288 LEU A N 1
ATOM 2343 C CA . LEU A 1 288 ? -13.440 -13.235 7.537 1.00 96.06 288 LEU A CA 1
ATOM 2344 C C . LEU A 1 288 ? -12.301 -14.140 8.026 1.00 96.06 288 LEU A C 1
ATOM 2346 O O . LEU A 1 288 ? -11.769 -14.929 7.254 1.00 96.06 288 LEU A O 1
ATOM 2350 N N . PHE A 1 289 ? -11.973 -14.083 9.318 1.00 97.06 289 PHE A N 1
ATOM 2351 C CA . PHE A 1 289 ? -10.976 -14.956 9.935 1.00 97.06 289 PHE A CA 1
ATOM 2352 C C . PHE A 1 289 ? -11.579 -16.310 10.322 1.00 97.06 289 PHE A C 1
ATOM 2354 O O . PHE A 1 289 ? -11.006 -17.355 10.028 1.00 97.06 289 PHE A O 1
ATOM 2361 N N . ARG A 1 290 ? -12.754 -16.307 10.969 1.00 96.00 290 ARG A N 1
ATOM 2362 C CA . ARG A 1 290 ? -13.397 -17.531 11.487 1.00 96.00 290 ARG A CA 1
ATOM 2363 C C . ARG A 1 290 ? -13.855 -18.484 10.380 1.00 96.00 290 ARG A C 1
ATOM 2365 O O . ARG A 1 290 ? -13.814 -19.697 10.570 1.00 96.00 290 ARG A O 1
ATOM 2372 N N . ASN A 1 291 ? -14.313 -17.947 9.249 1.00 93.50 291 ASN A N 1
ATOM 2373 C CA . ASN A 1 291 ? -14.914 -18.747 8.179 1.00 93.50 291 ASN A CA 1
ATOM 2374 C C . ASN A 1 291 ? -13.907 -19.214 7.122 1.00 93.50 291 ASN A C 1
ATOM 2376 O O . ASN A 1 291 ? -14.266 -20.034 6.276 1.00 93.50 291 ASN A O 1
ATOM 2380 N N . PHE A 1 292 ? -12.670 -18.718 7.160 1.00 89.31 292 PHE A N 1
ATOM 2381 C CA . PHE A 1 292 ? -11.629 -19.134 6.232 1.00 89.31 292 PHE A CA 1
ATOM 2382 C C . PHE A 1 292 ? -11.020 -20.466 6.691 1.00 89.31 292 PHE A C 1
ATOM 2384 O O . PHE A 1 292 ? -10.276 -20.524 7.676 1.00 89.31 292 PHE A O 1
ATOM 2391 N N . LYS A 1 293 ? -11.388 -21.549 6.001 1.00 72.25 293 LYS A N 1
ATOM 2392 C CA . LYS A 1 293 ? -10.946 -22.912 6.319 1.00 72.25 293 LYS A CA 1
ATOM 2393 C C . LYS A 1 293 ? -9.660 -23.272 5.597 1.00 72.25 293 LYS A C 1
ATOM 2395 O O . LYS A 1 293 ? -9.629 -23.141 4.359 1.00 72.25 293 LYS A O 1
#

Radius of gyration: 20.89 Å; Cα contacts (8 Å, |Δi|>4): 336; chains: 1; bounding box: 50×53×58 Å

pLDDT: mean 90.17, std 8.47, range [43.69, 98.56]

Organism: NCBI:txid1352357

Sequence (293 aa):
MQDEIGAYFSLQELEEYLSHKPQILETQILESAHFYASKWEFDIIYHFNPNMYGVKEIKEKIDKQLHNNEHLFEGLFGEKEDLKKLVSMFGQLRFQKRWSQTPRVPQTSVLGHTLCVALMGYLLSFDLKACKSMRINHFLGGLFHDLPEILTRDIITPIKQSVAGLDHCIKEIEKKEMQNKVYSFVSLGVQEDLKYFTENEFKNRYKDKSHQIVFTKDAEELFTFFNHDTYQGVCGELLKVCDHLSAFLEAKISLSHGISSSDLIKGAENLLKLRSHAQILGVDLGKLFRNFK

Nearest PDB structures (foldseek):
  2paq-assembly1_B  TM=7.686E-01  e=3.242E-04  Escherichia coli K-12
  2pau-assembly1_A  TM=7.869E-01  e=7.197E-04  Escherichia coli K-12
  2paq-assembly1_A  TM=7.450E-01  e=9.536E-04  Escherichia coli K-12
  6zpa-assembly1_A  TM=7.419E-01  e=3.384E-03  Cyanophage S-2L
  1ynb-assembly1_A  TM=6.883E-01  e=1.518E-02  Archaeoglobus fulgidus DSM 4304

Foldseek 3Di:
DPPPCVLPPDPVVVVCCVVPPDPDPVSLVVQLLVLLLVLLVLVVVCVVPVPDPPSVVVNVVSVVSNVVSVVVCVQWWPDPVLVNLVSNVLSCQQVQWPPVVADFVPTAGPQNLLQQLLVQQLVVCSVVVFAPLQSVLSNLLSNQQCVLCVLVRNDDPCRCPVDPCSVVVSVVVSVVSCVPRPVNTTHPVVVVSSCVNHPPSLFKWWQDPVRDIDTDPALVVCCVPPRYNNTSIYNSPSSVLSSLLSQLCRLLVRVVVVRDDPCSVCSNVVSLVVQCQDDHPNRRSNCSSVVRD

Solvent-accessible surface area (backbone atoms only — not comparable to full-atom values): 15935 Å² total; per-residue (Å²): 128,79,71,83,53,56,85,80,51,49,71,65,57,50,50,46,48,74,74,48,74,64,96,46,70,69,48,53,52,53,53,45,54,52,46,55,55,50,46,58,57,45,54,59,52,42,72,78,49,67,80,47,86,65,48,62,62,51,49,51,52,49,54,52,54,50,59,74,46,48,76,84,47,68,79,47,35,76,46,80,65,32,52,52,51,46,52,51,56,59,57,51,30,61,73,42,52,58,64,76,92,53,90,59,52,77,77,49,22,47,52,55,47,26,48,49,15,9,51,46,24,30,57,53,23,58,80,69,65,49,27,72,38,27,26,53,38,27,24,49,26,23,52,34,38,57,52,42,49,51,78,68,66,57,73,54,67,73,64,43,69,67,45,93,64,45,47,58,55,49,51,55,49,23,53,50,47,40,46,70,71,46,42,70,33,35,26,71,69,55,38,52,54,50,46,66,22,42,56,68,42,54,46,29,32,31,30,49,99,84,68,45,83,44,75,43,94,44,64,64,57,39,54,74,76,39,57,42,57,86,23,53,20,34,59,5,60,57,40,50,50,26,47,51,47,48,57,30,50,60,28,49,50,12,41,75,71,71,49,75,49,72,65,42,51,50,48,28,51,51,42,36,69,73,35,46,79,35,63,56,95,88,44,65,58,7,52,67,52,71,69,63,127

Mean predicted aligned error: 5.58 Å

InterPro domains:
  IPR006674 HD domain [PF13023] (91-270)